Protein AF-A0A8C3K1U7-F1 (afdb_monomer)

pLDDT: mean 84.57, std 13.82, range [42.03, 98.25]

Sequence (329 aa):
MSRLRLQRELREEAAALERRRQRELQRQSRIFNARVRTIGVDKDALDAQVKERKIQEAAEKARHEELANEMKQNDKITCMLEERQKNHIRNISKAITEFQKNFQKPETRREFDLSDPQALKKDKPARLSDDDPRCTVSGLQKFMGEDLNYDQRLKFQKEQLREWSLQQQRDWKNALADQKFADDLYDKNRIALDQKAMEQQQKEEENKRAVCAAAKDFNRTQAAEVAERKKLEKYQKMKDDMAEISSLLQGDFLSENPDQAVSSFGSHRVITDRWKGMNQDQLMAIRYSQQQQVLEKLVFQLMCIFCIPRFNNIIDKVCRRKYGLPCIS

Foldseek 3Di:
DVVVVVVVVVVVVVVVVVVVVVVVVVVCVQVVPPCCVVPNDDPVVVVVVVVVVVVVVVVVVVVVVVVVVVVVVVVVVVVVVVVVVVVVVVVVVVVVVVCCVPPVDCCNDPCSCVVPPCNVVPDDPLDPDQPPPSPDPVSPPHDPVPPPCVVVVVVVVVVVVVVVVVVVVVVVVVVVVVVVVVVVVVVVVVVVVVVVVVVVVVVVVVVVVVVVVVVVVVVVVVVVVVVVVVVVVVVVVVVVVVVVVVCVCVPCVNVLDQCQQADPVDRVHGDPVSHDDDDPVVVVVVVVVVVVVVVVVVVVVVVVVVPPVVVVVVVVVVVVPPDDDDDDD

Mean predicted aligned error: 19.06 Å

Nearest PDB structures (foldseek):
  9cpc-assembly1_3Y  TM=5.254E-01  e=2.634E-24  Sus scrofa
  8j07-assembly1_5A  TM=5.272E-01  e=7.466E-23  Homo sapiens
  7ung-assembly1_P  TM=4.704E-01  e=3.904E-24  Homo sapiens
  8otz-assembly1_Bj  TM=6.225E-01  e=9.349E-18  Bos taurus
  8glv-assembly1_Gj  TM=5.216E-01  e=9.473E-11  Chlamydomonas reinhardtii

Radius of gyration: 125.74 Å; Cα contacts (8 Å, |Δi|>4): 57; chains: 1; bounding box: 221×84×351 Å

Solvent-accessible surface area (backbone atoms only — not comparable to full-atom values): 18981 Å² total; per-residue (Å²): 142,57,72,69,57,53,53,46,52,52,47,51,50,47,50,51,51,45,53,48,49,50,50,49,49,59,45,45,62,40,65,72,33,63,63,47,62,77,66,62,72,67,60,68,63,50,51,50,52,52,50,52,50,52,51,50,54,48,52,52,48,50,51,52,50,50,54,51,50,50,50,53,50,52,52,52,51,50,54,54,51,52,50,52,48,53,51,50,52,52,52,52,52,50,51,51,52,52,46,42,66,73,75,60,40,70,81,75,43,93,63,25,76,82,67,41,92,54,41,80,76,73,53,74,70,93,70,83,51,96,83,38,86,82,52,37,80,91,66,72,75,60,64,90,83,69,51,92,55,50,68,60,52,51,50,53,51,51,52,52,52,48,52,53,52,53,48,52,53,49,53,52,51,49,54,52,50,52,48,52,52,51,50,54,51,50,52,53,50,50,53,52,51,53,50,52,50,52,54,50,50,51,52,50,51,51,48,51,51,51,51,52,50,53,51,51,52,49,53,52,50,52,52,51,52,52,51,52,49,52,51,51,53,51,52,50,49,54,50,51,54,51,49,51,50,51,50,49,57,72,20,65,77,72,58,62,49,74,71,70,13,57,31,96,90,36,92,90,41,67,36,80,92,52,59,84,75,80,53,73,68,56,53,48,51,52,53,52,53,52,54,49,53,56,52,54,52,55,54,56,55,58,59,56,64,75,57,56,76,69,58,62,68,57,56,66,66,55,57,77,74,75,63,97,75,82,88,88,137

Organism: NCBI:txid425635

InterPro domains:
  IPR008805 RIB43A [PF05914] (12-298)
  IPR008805 RIB43A [PTHR14517] (11-297)

Secondary structure (DSSP, 8-state):
--HHHHHHHHHHHHHHHHHHHHHHHHHHHHHS-HHHHHH---HHHHHHHHHHHHHHHHHHHHHHHHHHHHHHHHHHHHHHHHHHHHHHHHHHHHHHHHHHHHH--GGGSTTHHHH-TTHHHHSPPS-SSTT-TT--GGGTS--TTS-TTHHHHHHHHHHHHHHHHHHHHHHHHHHHHHHHHHHHHHHHHHHHHHHHHHHHHHHHHHHHHHHHHHHHHHHHHHHHHHHHHHHHHHHHHHHHHHHHHHHHHSSTTTS--GGGGB-TT-TT-B-GGG-----HHHHHHHHHHHHHHHHHHHHHHHHHHHHTHHHHHHHHHHHTTT-------

Structure (mmCIF, N/CA/C/O backbone):
data_AF-A0A8C3K1U7-F1
#
_entry.id   AF-A0A8C3K1U7-F1
#
loop_
_atom_site.group_PDB
_atom_site.id
_atom_site.type_symbol
_atom_site.label_atom_id
_atom_site.label_alt_id
_atom_site.label_comp_id
_atom_site.label_asym_id
_atom_site.label_entity_id
_atom_site.label_seq_id
_atom_site.pdbx_PDB_ins_code
_atom_site.Cartn_x
_atom_site.Cartn_y
_atom_site.Cartn_z
_atom_site.occupancy
_atom_site.B_iso_or_equiv
_atom_site.auth_seq_id
_atom_site.auth_comp_id
_atom_site.auth_asym_id
_atom_site.auth_atom_id
_atom_site.pdbx_PDB_model_num
ATOM 1 N N . MET A 1 1 ? 110.264 -13.799 -151.236 1.00 52.38 1 MET A N 1
ATOM 2 C CA . MET A 1 1 ? 109.432 -13.350 -150.097 1.00 52.38 1 MET A CA 1
ATOM 3 C C . MET A 1 1 ? 110.305 -12.867 -148.933 1.00 52.38 1 MET A C 1
ATOM 5 O O . MET A 1 1 ? 110.458 -13.575 -147.954 1.00 52.38 1 MET A O 1
ATOM 9 N N . SER A 1 2 ? 110.893 -11.672 -149.021 1.00 58.34 2 SER A N 1
ATOM 10 C CA . SER A 1 2 ? 111.527 -11.011 -147.855 1.00 58.34 2 SER A CA 1
ATOM 11 C C . SER A 1 2 ? 111.381 -9.488 -147.925 1.00 58.34 2 SER A C 1
ATOM 13 O O . SER A 1 2 ? 111.145 -8.839 -146.915 1.00 58.34 2 SER A O 1
ATOM 15 N N . ARG A 1 3 ? 111.342 -8.926 -149.140 1.00 51.22 3 ARG A N 1
ATOM 16 C CA . ARG A 1 3 ? 111.140 -7.487 -149.378 1.00 51.22 3 ARG A CA 1
ATOM 17 C C . ARG A 1 3 ? 109.783 -6.930 -148.902 1.00 51.22 3 ARG A C 1
ATOM 19 O O . ARG A 1 3 ? 109.737 -5.814 -148.407 1.00 51.22 3 ARG A O 1
ATOM 26 N N . LEU A 1 4 ? 108.697 -7.708 -148.997 1.00 58.09 4 LEU A N 1
ATOM 27 C CA . LEU A 1 4 ? 107.341 -7.290 -148.583 1.00 58.09 4 LEU A CA 1
ATOM 28 C C . LEU A 1 4 ? 107.101 -7.363 -147.060 1.00 58.09 4 LEU A C 1
ATOM 30 O O . LEU A 1 4 ? 106.312 -6.580 -146.542 1.00 58.09 4 LEU A O 1
ATOM 34 N N . ARG A 1 5 ? 107.781 -8.271 -146.337 1.00 58.62 5 ARG A N 1
ATOM 35 C CA . ARG A 1 5 ? 107.740 -8.330 -144.859 1.00 58.62 5 ARG A CA 1
ATOM 36 C C . ARG A 1 5 ? 108.572 -7.211 -144.243 1.00 58.62 5 ARG A C 1
ATOM 38 O O . ARG A 1 5 ? 108.046 -6.490 -143.410 1.00 58.62 5 ARG A O 1
ATOM 45 N N . LEU A 1 6 ? 109.775 -6.975 -144.773 1.00 59.25 6 LEU A N 1
ATOM 46 C CA . LEU A 1 6 ? 110.593 -5.815 -144.410 1.00 59.25 6 LEU A CA 1
ATOM 47 C C . LEU A 1 6 ? 109.851 -4.493 -144.659 1.00 59.25 6 LEU A C 1
ATOM 49 O O . LEU A 1 6 ? 109.889 -3.614 -143.814 1.00 59.25 6 LEU A O 1
ATOM 53 N N . GLN A 1 7 ? 109.103 -4.356 -145.762 1.00 58.25 7 GLN A N 1
ATOM 54 C CA . GLN A 1 7 ? 108.253 -3.176 -145.998 1.00 58.25 7 GLN A CA 1
ATOM 55 C C . GLN A 1 7 ? 107.070 -3.047 -145.023 1.00 58.25 7 GLN A C 1
ATOM 57 O O . GLN A 1 7 ? 106.615 -1.930 -144.788 1.00 58.25 7 GLN A O 1
ATOM 62 N N . ARG A 1 8 ? 106.543 -4.150 -144.475 1.00 60.97 8 ARG A N 1
ATOM 63 C CA . ARG A 1 8 ? 105.471 -4.134 -143.465 1.00 60.97 8 ARG A CA 1
ATOM 64 C C . ARG A 1 8 ? 106.010 -3.790 -142.081 1.00 60.97 8 ARG A C 1
ATOM 66 O O . ARG A 1 8 ? 105.432 -2.927 -141.440 1.00 60.97 8 ARG A O 1
ATOM 73 N N . GLU A 1 9 ? 107.135 -4.378 -141.685 1.00 62.00 9 GLU A N 1
ATOM 74 C CA . GLU A 1 9 ? 107.840 -4.048 -140.440 1.00 62.00 9 GLU A CA 1
ATOM 75 C C . GLU A 1 9 ? 108.317 -2.592 -140.461 1.00 62.00 9 GLU A C 1
ATOM 77 O O . GLU A 1 9 ? 108.024 -1.859 -139.530 1.00 62.00 9 GLU A O 1
ATOM 82 N N . LEU A 1 10 ? 108.876 -2.102 -141.576 1.00 63.88 10 LEU A N 1
ATOM 83 C CA . LEU A 1 10 ? 109.180 -0.675 -141.760 1.00 63.88 10 LEU A CA 1
ATOM 84 C C . LEU A 1 10 ? 107.936 0.221 -141.695 1.00 63.88 10 LEU A C 1
ATOM 86 O O . LEU A 1 10 ? 108.033 1.350 -141.226 1.00 63.88 10 LEU A O 1
ATOM 90 N N . ARG A 1 11 ? 106.767 -0.237 -142.167 1.00 63.62 11 ARG A N 1
ATOM 91 C CA . ARG A 1 11 ? 105.503 0.521 -142.072 1.00 63.62 11 ARG A CA 1
ATOM 92 C C . ARG A 1 11 ? 104.922 0.510 -140.663 1.00 63.62 11 ARG A C 1
ATOM 94 O O . ARG A 1 11 ? 104.373 1.520 -140.245 1.00 63.62 11 ARG A O 1
ATOM 101 N N . GLU A 1 12 ? 105.023 -0.596 -139.937 1.00 70.31 12 GLU A N 1
ATOM 102 C CA . GLU A 1 12 ? 104.587 -0.710 -138.543 1.00 70.31 12 GLU A CA 1
ATOM 103 C C . GLU A 1 12 ? 105.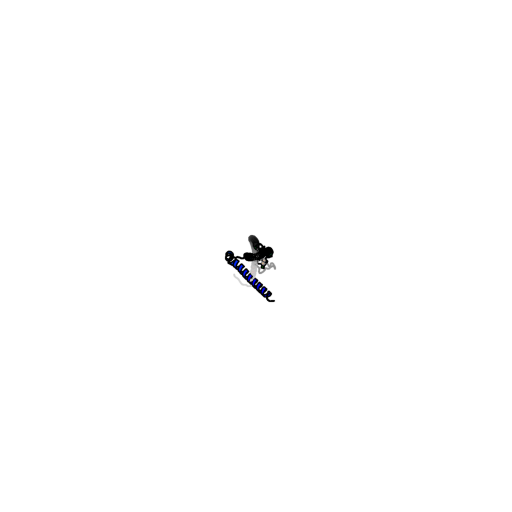529 0.038 -137.600 1.00 70.31 12 GLU A C 1
ATOM 105 O O . GLU A 1 12 ? 105.055 0.729 -136.699 1.00 70.31 12 GLU A O 1
ATOM 110 N N . GLU A 1 13 ? 106.838 -0.018 -137.851 1.00 67.44 13 GLU A N 1
ATOM 111 C CA . GLU A 1 13 ? 107.843 0.819 -137.202 1.00 67.44 13 GLU A CA 1
ATOM 112 C C . GLU A 1 13 ? 107.590 2.284 -137.529 1.00 67.44 13 GLU A C 1
ATOM 114 O O . GLU A 1 13 ? 107.501 3.080 -136.603 1.00 67.44 13 GLU A O 1
ATOM 119 N N . ALA A 1 14 ? 107.362 2.644 -138.798 1.00 73.19 14 ALA A N 1
ATOM 120 C CA . ALA A 1 14 ? 106.983 4.000 -139.184 1.00 73.19 14 ALA A CA 1
ATOM 121 C C . ALA A 1 14 ? 105.680 4.447 -138.509 1.00 73.19 14 ALA A C 1
ATOM 123 O O . ALA A 1 14 ? 105.652 5.553 -137.987 1.00 73.19 14 ALA A O 1
ATOM 124 N N . ALA A 1 15 ? 104.651 3.598 -138.412 1.00 77.88 15 ALA A N 1
ATOM 125 C CA . ALA A 1 15 ? 103.391 3.900 -137.728 1.00 77.88 15 ALA A CA 1
ATOM 126 C C . ALA A 1 15 ? 103.548 3.962 -136.198 1.00 77.88 15 ALA A C 1
ATOM 128 O O . ALA A 1 15 ? 102.846 4.711 -135.518 1.00 77.88 15 ALA A O 1
ATOM 129 N N . ALA A 1 16 ? 104.457 3.184 -135.607 1.00 77.94 16 ALA A N 1
ATOM 130 C CA . ALA A 1 16 ? 104.820 3.285 -134.197 1.00 77.94 16 ALA A CA 1
ATOM 131 C C . ALA A 1 16 ? 105.602 4.578 -133.925 1.00 77.94 16 ALA A C 1
ATOM 133 O O . ALA A 1 16 ? 105.336 5.249 -132.926 1.00 77.94 16 ALA A O 1
ATOM 134 N N . LEU A 1 17 ? 106.504 4.961 -134.833 1.00 75.94 17 LEU A N 1
ATOM 135 C CA . LEU A 1 17 ? 107.270 6.206 -134.808 1.00 75.94 17 LEU A CA 1
ATOM 136 C C . LEU A 1 17 ? 106.360 7.413 -135.043 1.00 75.94 17 LEU A C 1
ATOM 138 O O . LEU A 1 17 ? 106.517 8.419 -134.360 1.00 75.94 17 LEU A O 1
ATOM 142 N N . GLU A 1 18 ? 105.357 7.294 -135.914 1.00 77.31 18 GLU A N 1
ATOM 143 C CA . GLU A 1 18 ? 104.293 8.278 -136.123 1.00 77.31 18 GLU A CA 1
ATOM 144 C C . GLU A 1 18 ? 103.388 8.383 -134.906 1.00 77.31 18 GLU A C 1
ATOM 146 O O . GLU A 1 18 ? 103.163 9.491 -134.451 1.00 77.31 18 GLU A O 1
ATOM 151 N N . ARG A 1 19 ? 102.950 7.278 -134.287 1.00 82.06 19 ARG A N 1
ATOM 152 C CA . ARG A 1 19 ? 102.227 7.317 -133.000 1.00 82.06 19 ARG A CA 1
ATOM 153 C C . ARG A 1 19 ? 103.071 7.947 -131.895 1.00 82.06 19 ARG A C 1
ATOM 155 O O . ARG A 1 19 ? 102.529 8.610 -131.013 1.00 82.06 19 ARG A O 1
ATOM 162 N N . ARG A 1 20 ? 104.394 7.737 -131.899 1.00 80.19 20 ARG A N 1
ATOM 163 C CA . ARG A 1 20 ? 105.323 8.378 -130.952 1.00 80.19 20 ARG A CA 1
ATOM 164 C C . ARG A 1 20 ? 105.444 9.870 -131.243 1.00 80.19 20 ARG A C 1
ATOM 166 O O . ARG A 1 20 ? 105.278 10.651 -130.320 1.00 80.19 20 ARG A O 1
ATOM 173 N N . ARG A 1 21 ? 105.632 10.262 -132.507 1.00 79.94 21 ARG A N 1
ATOM 174 C CA . ARG A 1 21 ? 10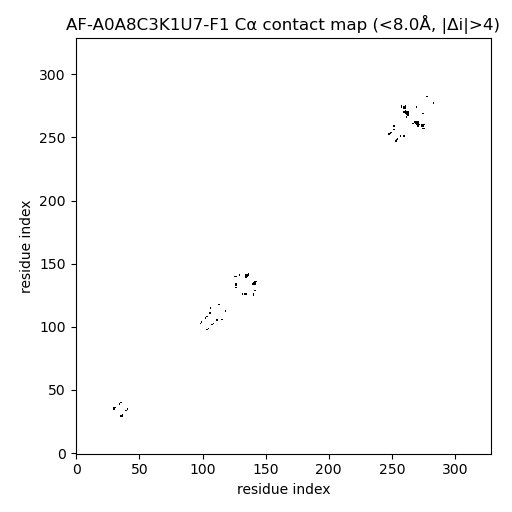5.645 11.662 -132.959 1.00 79.94 21 ARG A CA 1
ATOM 175 C C . ARG A 1 21 ? 104.315 12.358 -132.696 1.00 79.94 21 ARG A C 1
ATOM 177 O O . ARG A 1 21 ? 104.334 13.476 -132.219 1.00 79.94 21 ARG A O 1
ATOM 184 N N . GLN A 1 22 ? 103.179 11.713 -132.938 1.00 80.31 22 GLN A N 1
ATOM 185 C CA . GLN A 1 22 ? 101.839 12.240 -132.680 1.00 80.31 22 GLN A CA 1
ATOM 186 C C . GLN A 1 22 ? 101.580 12.387 -131.181 1.00 80.31 22 GLN A C 1
ATOM 188 O O . GLN A 1 22 ? 101.087 13.429 -130.765 1.00 80.31 22 GLN A O 1
ATOM 193 N N . ARG A 1 23 ? 101.962 11.406 -130.349 1.00 81.75 23 ARG A N 1
ATOM 194 C CA . ARG A 1 23 ? 101.912 11.556 -128.883 1.00 81.75 23 ARG A CA 1
ATOM 195 C C . ARG A 1 23 ? 102.835 12.668 -128.398 1.00 81.75 23 ARG A C 1
ATOM 197 O O . ARG A 1 23 ? 102.425 13.443 -127.543 1.00 81.75 23 ARG A O 1
ATOM 204 N N . GLU A 1 24 ? 104.043 12.777 -128.954 1.00 81.19 24 GLU A N 1
ATOM 205 C CA . GLU A 1 24 ? 104.980 13.847 -128.605 1.00 81.19 24 GLU A CA 1
ATOM 206 C C . GLU A 1 24 ? 104.465 15.210 -129.083 1.00 81.19 24 GLU A C 1
ATOM 208 O O . GLU A 1 24 ? 104.554 16.165 -128.330 1.00 81.19 24 GLU A O 1
ATOM 213 N N . LEU A 1 25 ? 103.825 15.305 -130.253 1.00 80.38 25 LEU A N 1
ATOM 214 C CA . LEU A 1 25 ? 103.157 16.515 -130.749 1.00 80.38 25 LEU A CA 1
ATOM 215 C C . LEU A 1 25 ? 101.966 16.907 -129.865 1.00 80.38 25 LEU A C 1
ATOM 217 O O . LEU A 1 25 ? 101.853 18.067 -129.484 1.00 80.38 25 LEU A O 1
ATOM 221 N N . GLN A 1 26 ? 101.115 15.953 -129.472 1.00 79.31 26 GLN A N 1
ATOM 222 C CA . GLN A 1 26 ? 100.012 16.174 -128.524 1.00 79.31 26 GLN A CA 1
ATOM 223 C C . GLN A 1 26 ? 100.516 16.552 -127.123 1.00 79.31 26 GLN A C 1
ATOM 225 O O . GLN A 1 26 ? 99.849 17.275 -126.385 1.00 79.31 26 GLN A O 1
ATOM 230 N N . ARG A 1 27 ? 101.691 16.053 -126.729 1.00 79.62 27 ARG A N 1
ATOM 231 C CA . ARG A 1 27 ? 102.351 16.411 -125.471 1.00 79.62 27 ARG A CA 1
ATOM 232 C C . ARG A 1 27 ? 102.962 17.807 -125.560 1.00 79.62 27 ARG A C 1
ATOM 234 O O . ARG A 1 27 ? 102.733 18.618 -124.668 1.00 79.62 27 ARG A O 1
ATOM 241 N N . GLN A 1 28 ? 103.675 18.116 -126.638 1.00 80.38 28 GLN A N 1
ATOM 242 C CA . GLN A 1 28 ? 104.245 19.434 -126.913 1.00 80.38 28 GLN A CA 1
ATOM 243 C C . GLN A 1 28 ? 103.151 20.501 -126.976 1.00 80.38 28 GLN A C 1
ATOM 245 O O . GLN A 1 28 ? 103.289 21.535 -126.328 1.00 80.38 28 GLN A O 1
ATOM 250 N N . SER A 1 29 ? 102.025 20.234 -127.644 1.00 76.88 29 SER A N 1
ATOM 251 C CA . SER A 1 29 ? 100.896 21.169 -127.704 1.00 76.88 29 SER A CA 1
ATOM 252 C C . SER A 1 29 ? 100.292 21.476 -126.325 1.00 76.88 29 SER A C 1
ATOM 254 O O . SER A 1 29 ? 99.724 22.548 -126.140 1.00 76.88 29 SER A O 1
ATOM 256 N N . ARG A 1 30 ? 100.441 20.577 -125.339 1.00 74.75 30 ARG A N 1
ATOM 257 C CA . ARG A 1 30 ? 100.037 20.797 -123.936 1.00 74.75 30 ARG A CA 1
ATOM 258 C C . ARG A 1 30 ? 101.123 21.497 -123.113 1.00 74.75 30 ARG A C 1
ATOM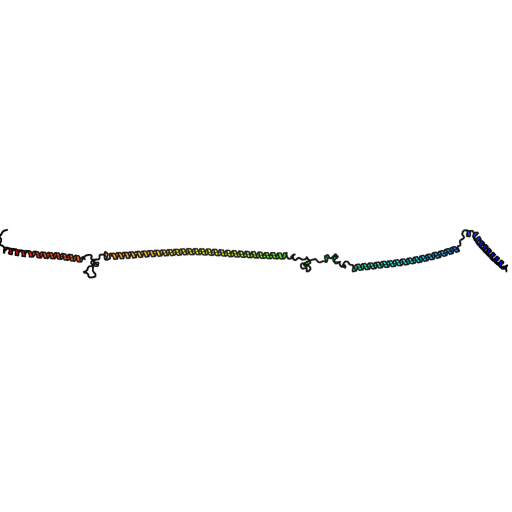 260 O O . ARG A 1 30 ? 100.799 22.361 -122.308 1.00 74.75 30 ARG A O 1
ATOM 267 N N . ILE A 1 31 ? 102.398 21.147 -123.312 1.00 76.00 31 ILE A N 1
ATOM 268 C CA . ILE A 1 31 ? 103.538 21.691 -122.548 1.00 76.00 31 ILE A CA 1
ATOM 269 C C . ILE A 1 31 ? 103.863 23.134 -122.955 1.00 76.00 31 ILE A C 1
ATOM 271 O O . ILE A 1 31 ? 104.146 23.959 -122.086 1.00 76.00 31 ILE A O 1
ATOM 275 N N . PHE A 1 32 ? 103.826 23.445 -124.254 1.00 77.69 32 PHE A N 1
ATOM 276 C CA . PHE A 1 32 ? 104.136 24.784 -124.769 1.00 77.69 32 PHE A CA 1
ATOM 277 C C . PHE A 1 32 ? 102.950 25.752 -124.690 1.00 77.69 32 PHE A C 1
ATOM 279 O O . PHE A 1 32 ? 103.144 26.965 -124.731 1.00 77.69 32 PHE A O 1
ATOM 286 N N . ASN A 1 33 ? 101.723 25.250 -124.520 1.00 75.38 33 ASN A N 1
ATOM 287 C CA . ASN A 1 33 ? 100.567 26.095 -124.251 1.00 75.38 33 ASN A CA 1
ATOM 288 C C . ASN A 1 33 ? 100.536 26.469 -122.761 1.00 75.38 33 ASN A C 1
ATOM 290 O O . ASN A 1 33 ? 100.045 25.709 -121.923 1.00 75.38 33 ASN A O 1
ATOM 294 N N . ALA A 1 34 ? 101.049 27.659 -122.435 1.00 76.00 34 ALA A N 1
ATOM 295 C CA . ALA A 1 34 ? 101.143 28.154 -121.060 1.00 76.00 34 ALA A CA 1
ATOM 296 C C . ALA A 1 34 ? 99.803 28.088 -120.299 1.00 76.00 34 ALA A C 1
ATOM 298 O O . ALA A 1 34 ? 99.789 27.780 -119.112 1.00 76.00 34 ALA A O 1
ATOM 299 N N . ARG A 1 35 ? 98.663 28.290 -120.976 1.00 76.19 35 ARG A N 1
ATOM 300 C CA . ARG A 1 35 ? 97.333 28.250 -120.344 1.00 76.19 35 ARG A CA 1
ATOM 301 C C . ARG A 1 35 ? 96.921 26.836 -119.929 1.00 76.19 35 ARG A C 1
ATOM 303 O O . ARG A 1 35 ? 96.388 26.664 -118.837 1.00 76.19 35 ARG A O 1
ATOM 310 N N . VAL A 1 36 ? 97.191 25.834 -120.767 1.00 77.00 36 VAL A N 1
ATOM 311 C CA . VAL A 1 36 ? 96.910 24.417 -120.459 1.00 77.00 36 VAL A CA 1
ATOM 312 C C . VAL A 1 36 ? 97.874 23.890 -119.395 1.00 77.00 36 VAL A C 1
ATOM 314 O O . VAL A 1 36 ? 97.494 23.062 -118.576 1.00 77.00 36 VAL A O 1
ATOM 317 N N . ARG A 1 37 ? 99.110 24.397 -119.359 1.00 72.69 37 ARG A N 1
ATOM 318 C CA . ARG A 1 37 ? 100.103 24.015 -118.351 1.00 72.69 37 ARG A CA 1
ATOM 319 C C . ARG A 1 37 ? 99.788 24.572 -116.958 1.00 72.69 37 ARG A C 1
ATOM 321 O O . ARG A 1 37 ? 100.036 23.884 -115.975 1.00 72.69 37 ARG A O 1
ATOM 328 N N . THR A 1 38 ? 99.242 25.786 -116.876 1.00 73.31 38 THR A N 1
ATOM 329 C CA . THR A 1 38 ? 98.898 26.424 -115.593 1.00 73.31 38 THR A CA 1
ATOM 330 C C . THR A 1 38 ? 97.489 26.056 -115.105 1.00 73.31 38 THR A C 1
ATOM 332 O O . THR A 1 38 ? 97.297 25.900 -113.905 1.00 73.31 38 THR A O 1
ATOM 335 N N . ILE A 1 39 ? 96.496 25.920 -116.002 1.00 76.75 39 ILE A N 1
ATOM 336 C CA . ILE A 1 39 ? 95.065 25.724 -115.661 1.00 76.75 39 ILE A CA 1
ATOM 337 C C . ILE A 1 39 ? 94.409 24.694 -116.610 1.00 76.75 39 ILE A C 1
ATOM 339 O O . ILE A 1 39 ? 93.312 24.892 -117.136 1.00 76.75 39 ILE A O 1
ATOM 343 N N . GLY A 1 40 ? 95.109 23.604 -116.919 1.00 75.81 40 GLY A N 1
ATOM 344 C CA . GLY A 1 40 ? 94.577 22.520 -117.749 1.00 75.81 40 GLY A CA 1
ATOM 345 C C . GLY A 1 40 ? 93.574 21.677 -116.972 1.00 75.81 40 GLY A C 1
ATOM 346 O O . GLY A 1 40 ? 93.968 20.907 -116.103 1.00 75.81 40 GLY A O 1
ATOM 347 N N . VAL A 1 41 ? 92.288 21.813 -117.295 1.00 80.00 41 VAL A N 1
ATOM 348 C CA . VAL A 1 41 ? 91.195 21.080 -116.646 1.00 80.00 41 VAL A CA 1
ATOM 349 C C . VAL A 1 41 ? 90.354 20.372 -117.707 1.00 80.00 41 VAL A C 1
ATOM 351 O O . VAL A 1 41 ? 89.940 21.001 -118.683 1.00 80.00 41 VAL A O 1
ATOM 354 N N . ASP A 1 42 ? 90.106 19.075 -117.513 1.00 82.44 42 ASP A N 1
ATOM 355 C CA . ASP A 1 42 ? 89.205 18.275 -118.348 1.00 82.44 42 ASP A CA 1
ATOM 356 C C . ASP A 1 42 ? 87.752 18.550 -117.942 1.00 82.44 42 ASP A C 1
ATOM 358 O O . ASP A 1 42 ? 87.250 18.030 -116.943 1.00 82.44 42 ASP A O 1
ATOM 362 N N . LYS A 1 43 ? 87.099 19.444 -118.686 1.00 82.25 43 LYS A N 1
ATOM 363 C CA . LYS A 1 43 ? 85.734 19.881 -118.382 1.00 82.25 43 LYS A CA 1
ATOM 364 C C . LYS A 1 43 ? 84.718 18.762 -118.578 1.00 82.25 43 LYS A C 1
ATOM 366 O O . LYS A 1 43 ? 83.825 18.639 -117.753 1.00 82.25 43 LYS A O 1
ATOM 371 N N . ASP A 1 44 ? 84.889 17.927 -119.600 1.00 85.06 44 ASP A N 1
ATOM 372 C CA . ASP A 1 44 ? 83.919 16.884 -119.938 1.00 85.06 44 ASP A CA 1
ATOM 373 C C . ASP A 1 44 ? 83.918 15.772 -118.877 1.00 85.06 44 ASP A C 1
ATOM 375 O O . ASP A 1 44 ? 82.856 15.313 -118.450 1.00 85.06 44 ASP A O 1
ATOM 379 N N . ALA A 1 45 ? 85.102 15.382 -118.387 1.00 86.44 45 ALA A N 1
ATOM 380 C C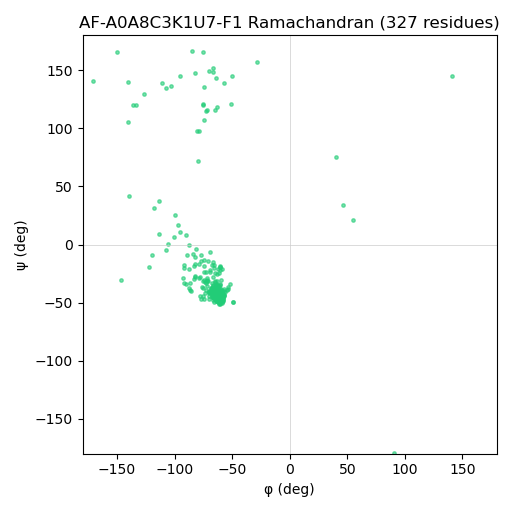A . ALA A 1 45 ? 85.229 14.419 -117.293 1.00 86.44 45 ALA A CA 1
ATOM 381 C C . ALA A 1 45 ? 84.689 14.972 -115.962 1.00 86.44 45 ALA A C 1
ATOM 383 O O . ALA A 1 45 ? 84.001 14.255 -115.232 1.00 86.44 45 ALA A O 1
ATOM 384 N N . LEU A 1 46 ? 84.954 16.248 -115.652 1.00 85.94 46 LEU A N 1
ATOM 385 C CA . LEU A 1 46 ? 84.380 16.898 -114.470 1.00 85.94 46 LEU A CA 1
ATOM 386 C C . LEU A 1 46 ? 82.857 17.035 -114.575 1.00 85.94 46 LEU A C 1
ATOM 388 O O . LEU A 1 46 ? 82.162 16.780 -113.596 1.00 85.94 46 LEU A O 1
ATOM 392 N N . ASP A 1 47 ? 82.322 17.370 -115.748 1.00 88.19 47 ASP A N 1
ATOM 393 C CA . ASP A 1 47 ? 80.879 17.450 -115.981 1.00 88.19 47 ASP A CA 1
ATOM 394 C C . ASP A 1 47 ? 80.210 16.076 -115.827 1.00 88.19 47 ASP A C 1
ATOM 396 O O . ASP A 1 47 ? 79.111 15.987 -115.274 1.00 88.19 47 ASP A O 1
ATOM 400 N N . ALA A 1 48 ? 80.869 14.993 -116.256 1.00 88.56 48 ALA A N 1
ATOM 401 C CA . ALA A 1 48 ? 80.404 13.625 -116.023 1.00 88.56 48 ALA A CA 1
ATOM 402 C C . ALA A 1 48 ? 80.405 13.258 -114.527 1.00 88.56 48 ALA A C 1
ATOM 404 O O . ALA A 1 48 ? 79.386 12.783 -114.027 1.00 88.56 48 ALA A O 1
ATOM 405 N N . GLN A 1 49 ? 81.484 13.558 -113.793 1.00 87.94 49 GLN A N 1
ATOM 406 C CA . GLN A 1 49 ? 81.558 13.339 -112.339 1.00 87.94 49 GLN A CA 1
ATOM 407 C C . GLN A 1 49 ? 80.504 14.153 -111.577 1.00 87.94 49 GLN A C 1
ATOM 409 O O . GLN A 1 49 ? 79.873 13.654 -110.647 1.00 87.94 49 GLN A O 1
ATOM 414 N N . VAL A 1 50 ? 80.262 15.403 -111.984 1.00 91.25 50 VAL A N 1
ATOM 415 C CA . VAL A 1 50 ? 79.208 16.246 -111.404 1.00 91.25 50 VAL A CA 1
ATOM 416 C C . VAL A 1 50 ? 77.824 15.660 -111.686 1.00 91.25 50 VAL A C 1
ATOM 418 O O . VAL A 1 50 ? 76.970 15.691 -110.802 1.00 91.25 50 VAL A O 1
ATOM 421 N N . LYS A 1 51 ? 77.578 15.122 -112.888 1.00 89.38 51 LYS A N 1
ATOM 422 C CA . LYS A 1 51 ? 76.312 14.445 -113.215 1.00 89.38 51 LYS A CA 1
ATOM 423 C C . LYS A 1 51 ? 76.111 13.184 -112.378 1.00 89.38 51 LYS A C 1
ATOM 425 O O . LYS A 1 51 ? 75.030 13.019 -111.826 1.00 89.38 51 LYS A O 1
ATOM 430 N N . GLU A 1 52 ? 77.128 12.337 -112.244 1.00 88.19 52 GLU A N 1
ATOM 431 C CA . GLU A 1 52 ? 77.062 11.123 -111.423 1.00 88.19 52 GLU A CA 1
ATOM 432 C C . GLU A 1 52 ? 76.811 11.455 -109.948 1.00 88.19 52 GLU A C 1
ATOM 434 O O . GLU A 1 52 ? 75.876 10.921 -109.353 1.00 88.19 52 GLU A O 1
ATOM 439 N N . ARG A 1 53 ? 77.543 12.432 -109.392 1.00 91.81 53 ARG A N 1
ATOM 440 C CA . ARG A 1 53 ? 77.315 12.907 -108.021 1.00 91.81 53 ARG A CA 1
ATOM 441 C C . ARG A 1 53 ? 75.896 13.440 -107.834 1.00 91.81 53 ARG A C 1
ATOM 443 O O . ARG A 1 53 ? 75.256 13.103 -106.850 1.00 91.81 53 ARG A O 1
ATOM 450 N N . LYS A 1 54 ? 75.365 14.205 -108.796 1.00 92.12 54 LYS A N 1
ATOM 451 C CA . LYS A 1 54 ? 73.969 14.680 -108.764 1.00 92.12 54 LYS A CA 1
ATOM 452 C C . LYS A 1 54 ? 72.954 13.538 -108.812 1.00 92.12 54 LYS A C 1
ATOM 454 O O . LYS A 1 54 ? 71.920 13.635 -108.161 1.00 92.12 54 LYS A O 1
ATOM 459 N N . ILE A 1 55 ? 73.218 12.480 -109.581 1.00 91.06 55 ILE A N 1
ATOM 460 C CA . ILE A 1 55 ? 72.352 11.293 -109.636 1.00 91.06 55 ILE A CA 1
ATOM 461 C C . ILE A 1 55 ? 72.385 10.557 -108.292 1.00 91.06 55 ILE A C 1
ATOM 463 O O . ILE A 1 55 ? 71.329 10.187 -107.785 1.00 91.06 55 ILE A O 1
ATOM 467 N N . GLN A 1 56 ? 73.567 10.392 -107.691 1.00 89.00 56 GLN A N 1
ATOM 468 C CA . GLN A 1 56 ? 73.707 9.778 -106.372 1.00 89.00 56 GLN A CA 1
ATOM 469 C C . GLN A 1 56 ? 73.020 10.615 -105.284 1.00 89.00 56 GLN A C 1
ATOM 471 O O . GLN A 1 56 ? 72.204 10.079 -104.540 1.00 89.00 56 GLN A O 1
ATOM 476 N N . GLU A 1 57 ? 73.271 11.927 -105.245 1.00 91.38 57 GLU A N 1
ATOM 477 C CA . GLU A 1 57 ? 72.606 12.868 -104.335 1.00 91.38 57 GLU A CA 1
ATOM 478 C C . GLU A 1 57 ? 71.075 12.809 -104.505 1.00 91.38 57 GLU A C 1
ATOM 480 O O . GLU A 1 57 ? 70.344 12.796 -103.518 1.00 91.38 57 GLU A O 1
ATOM 485 N N . ALA A 1 58 ? 70.567 12.717 -105.741 1.00 91.38 58 ALA A N 1
ATOM 486 C CA . ALA A 1 58 ? 69.134 12.585 -106.005 1.00 91.38 58 ALA A CA 1
ATOM 487 C C . ALA A 1 58 ? 68.563 11.235 -105.539 1.00 91.38 58 ALA A C 1
ATOM 489 O O . ALA A 1 58 ? 67.460 11.202 -104.995 1.00 91.38 58 ALA A O 1
ATOM 490 N N . ALA A 1 59 ? 69.296 10.133 -105.716 1.00 90.94 59 ALA A N 1
ATOM 491 C CA . ALA A 1 59 ? 68.879 8.806 -105.264 1.00 90.94 59 ALA A CA 1
ATOM 492 C C . ALA A 1 59 ? 68.893 8.685 -103.731 1.00 90.94 59 ALA A C 1
ATOM 494 O O . ALA A 1 59 ? 67.967 8.119 -103.150 1.00 90.94 59 ALA A O 1
ATOM 495 N N . GLU A 1 60 ? 69.906 9.242 -103.063 1.00 90.94 60 GLU A N 1
ATOM 496 C CA . GLU A 1 60 ? 69.957 9.331 -101.599 1.00 90.94 60 GLU A CA 1
ATOM 497 C C . GLU A 1 60 ? 68.831 10.217 -101.072 1.00 90.94 60 GLU A C 1
ATOM 499 O O . GLU A 1 60 ? 68.128 9.827 -100.141 1.00 90.94 60 GLU A O 1
ATOM 504 N N . LYS A 1 61 ? 68.585 11.366 -101.713 1.00 92.88 61 LYS A N 1
ATOM 505 C CA . LYS A 1 61 ? 67.461 12.237 -101.367 1.00 92.88 61 LYS A CA 1
ATOM 506 C C . LYS A 1 61 ? 66.119 11.518 -101.516 1.00 92.88 61 LYS A C 1
ATOM 508 O O . LYS A 1 61 ? 65.310 11.594 -100.599 1.00 92.88 61 LYS A O 1
ATOM 513 N N . ALA A 1 62 ? 65.905 10.774 -102.603 1.00 91.75 62 ALA A N 1
ATOM 514 C CA . ALA A 1 62 ? 64.690 9.983 -102.801 1.00 91.75 62 ALA A CA 1
ATOM 515 C C . ALA A 1 62 ? 64.515 8.914 -101.707 1.00 91.75 62 ALA A C 1
ATOM 517 O O . ALA A 1 62 ? 63.438 8.803 -101.129 1.00 91.75 62 ALA A O 1
ATOM 518 N N . ARG A 1 63 ? 65.585 8.192 -101.337 1.00 91.62 63 ARG A N 1
ATOM 519 C CA . ARG A 1 63 ? 65.553 7.226 -100.221 1.00 91.62 63 ARG A CA 1
ATOM 520 C C . ARG A 1 63 ? 65.242 7.893 -98.881 1.00 91.62 63 ARG A C 1
ATOM 522 O O . ARG A 1 63 ? 64.453 7.371 -98.100 1.00 91.62 63 ARG A O 1
ATOM 529 N N . HIS A 1 64 ? 65.850 9.045 -98.599 1.00 92.56 64 HIS A N 1
ATOM 530 C CA . HIS A 1 64 ? 65.557 9.810 -97.388 1.00 92.56 64 HIS A CA 1
ATOM 531 C C . HIS A 1 64 ? 64.111 10.314 -97.365 1.00 92.56 64 HIS A C 1
ATOM 533 O O . HIS A 1 64 ? 63.481 10.296 -96.310 1.00 92.56 64 HIS A O 1
ATOM 539 N N . GLU A 1 65 ? 63.570 10.732 -98.510 1.00 92.69 65 GLU A N 1
ATOM 540 C CA . GLU A 1 65 ? 62.169 11.129 -98.650 1.00 92.69 65 GLU A CA 1
ATOM 541 C C . GLU A 1 65 ? 61.214 9.944 -98.426 1.00 92.69 65 GLU A C 1
ATOM 543 O O . GLU A 1 65 ? 60.225 10.100 -97.710 1.00 92.69 65 GLU A O 1
ATOM 548 N N . GLU A 1 66 ? 61.519 8.755 -98.954 1.00 92.38 66 GLU A N 1
ATOM 549 C CA . GLU A 1 66 ? 60.758 7.521 -98.701 1.00 92.38 66 GLU A CA 1
ATOM 550 C C . GLU A 1 66 ? 60.742 7.155 -97.212 1.00 92.38 66 GLU A C 1
ATOM 552 O O . GLU A 1 66 ? 59.664 7.000 -96.635 1.00 92.38 66 GLU A O 1
ATOM 557 N N . LEU A 1 67 ? 61.910 7.111 -96.562 1.00 93.75 67 LEU A N 1
ATOM 558 C CA . LEU A 1 67 ? 62.020 6.833 -95.125 1.00 93.75 67 LEU A CA 1
ATOM 559 C C . LEU A 1 67 ? 61.296 7.890 -94.279 1.00 93.75 67 LEU A C 1
ATOM 561 O O . LEU A 1 67 ? 60.615 7.560 -93.308 1.00 93.75 67 LEU A O 1
ATOM 565 N N . ALA A 1 68 ? 61.393 9.170 -94.652 1.00 93.56 68 ALA A N 1
ATOM 566 C CA . ALA A 1 68 ? 60.668 10.242 -93.974 1.00 93.56 68 ALA A CA 1
ATOM 567 C C . ALA A 1 68 ? 59.146 10.102 -94.142 1.00 93.56 68 ALA A C 1
ATOM 569 O O . ALA A 1 68 ? 58.391 10.422 -93.223 1.00 93.56 68 ALA A O 1
ATOM 570 N N . ASN A 1 69 ? 58.679 9.627 -95.299 1.00 93.19 69 ASN A N 1
ATOM 571 C CA . ASN A 1 69 ? 57.265 9.353 -95.534 1.00 93.19 69 ASN A CA 1
ATOM 572 C C . ASN A 1 69 ? 56.779 8.139 -94.732 1.00 93.19 69 ASN A C 1
ATOM 574 O O . ASN A 1 69 ? 55.696 8.208 -94.152 1.00 93.19 69 ASN A O 1
ATOM 578 N N . GLU A 1 70 ? 57.573 7.072 -94.638 1.00 94.06 70 GLU A N 1
ATOM 579 C CA . GLU A 1 70 ? 57.270 5.908 -93.798 1.00 94.06 70 GLU A CA 1
ATOM 580 C C . GLU A 1 70 ? 57.197 6.293 -92.313 1.00 94.06 70 GLU A C 1
ATOM 582 O O . GLU A 1 70 ? 56.237 5.944 -91.627 1.00 94.06 70 GLU A O 1
ATOM 587 N N . MET A 1 71 ? 58.137 7.112 -91.831 1.00 94.00 71 MET A N 1
ATOM 588 C CA . MET A 1 71 ? 58.114 7.639 -90.464 1.00 94.00 71 MET A CA 1
ATOM 589 C C . MET A 1 71 ? 56.827 8.428 -90.184 1.00 94.00 71 MET A C 1
ATOM 591 O O . MET A 1 71 ? 56.148 8.160 -89.197 1.00 94.00 71 MET A O 1
ATOM 595 N N . LYS A 1 72 ? 56.411 9.316 -91.100 1.00 94.19 72 LYS A N 1
ATOM 596 C CA . LYS A 1 72 ? 55.133 10.047 -90.982 1.00 94.19 72 LYS A CA 1
ATOM 597 C C . LYS A 1 72 ? 53.918 9.114 -90.946 1.00 94.19 72 LYS A C 1
ATOM 599 O O . LYS A 1 72 ? 52.943 9.403 -90.250 1.00 94.19 72 LYS A O 1
ATOM 604 N N . GLN A 1 73 ? 53.936 8.024 -91.716 1.00 93.50 73 GLN A N 1
ATOM 605 C CA . GLN A 1 73 ? 52.861 7.029 -91.697 1.00 93.50 73 GLN A CA 1
ATOM 606 C C . GLN A 1 73 ? 52.823 6.278 -90.360 1.00 93.50 73 GLN A C 1
ATOM 608 O O . GLN A 1 73 ? 51.748 6.147 -89.774 1.00 93.50 73 GLN A O 1
ATOM 613 N N . ASN A 1 74 ? 53.979 5.855 -89.848 1.00 94.69 74 ASN A N 1
ATOM 614 C CA . ASN A 1 74 ? 54.099 5.166 -88.564 1.00 94.69 74 ASN A CA 1
ATOM 615 C C . ASN A 1 74 ? 53.699 6.062 -87.383 1.00 94.69 74 ASN A C 1
ATOM 617 O O . ASN A 1 74 ? 52.964 5.611 -86.501 1.00 94.69 74 ASN A O 1
ATOM 621 N N . ASP A 1 75 ? 54.078 7.341 -87.397 1.00 95.31 75 ASP A N 1
ATOM 622 C CA . ASP A 1 75 ? 53.648 8.325 -86.396 1.00 95.31 75 ASP A CA 1
ATOM 623 C C . ASP A 1 75 ? 52.122 8.469 -86.399 1.00 95.31 75 ASP A C 1
ATOM 625 O O . ASP A 1 75 ? 51.473 8.400 -85.354 1.00 95.31 75 ASP A O 1
ATOM 629 N N . LYS A 1 76 ? 51.515 8.571 -87.591 1.00 95.25 76 LYS A N 1
ATOM 630 C CA . LYS A 1 76 ? 50.055 8.631 -87.736 1.00 95.25 76 LYS A CA 1
ATOM 631 C C . LYS A 1 76 ? 49.377 7.374 -87.186 1.00 95.25 76 LYS A C 1
ATOM 633 O O . LYS A 1 76 ? 48.366 7.490 -86.494 1.00 95.25 76 LYS A O 1
ATOM 638 N N . ILE A 1 77 ? 49.909 6.185 -87.478 1.00 95.06 77 ILE A N 1
ATOM 639 C CA . ILE A 1 77 ? 49.384 4.918 -86.946 1.00 95.06 77 ILE A CA 1
ATOM 640 C C . ILE A 1 77 ? 49.485 4.904 -85.417 1.00 95.06 77 ILE A C 1
ATOM 642 O O . ILE A 1 77 ? 48.512 4.558 -84.747 1.00 95.06 77 ILE A O 1
ATOM 646 N N . THR A 1 78 ? 50.615 5.341 -84.864 1.00 95.38 78 THR A N 1
ATOM 647 C CA . THR A 1 78 ? 50.846 5.401 -83.415 1.00 95.38 78 THR A CA 1
ATOM 648 C C . THR A 1 78 ? 49.841 6.326 -82.731 1.00 95.38 78 THR A C 1
ATOM 650 O O . THR A 1 78 ? 49.171 5.898 -81.792 1.00 95.38 78 THR A O 1
ATOM 653 N N . CYS A 1 79 ? 49.618 7.538 -83.254 1.00 95.19 79 CYS A N 1
ATOM 654 C CA . CYS A 1 79 ? 48.610 8.457 -82.715 1.00 95.19 79 CYS A CA 1
ATOM 655 C C . CYS A 1 79 ? 47.192 7.857 -82.731 1.00 95.19 79 CYS A C 1
ATOM 657 O O . CYS A 1 79 ? 46.456 7.979 -81.750 1.00 95.19 79 CYS A O 1
ATOM 659 N N . MET A 1 80 ? 46.812 7.171 -83.816 1.00 95.44 80 MET A N 1
ATOM 660 C CA . MET A 1 80 ? 45.504 6.510 -83.919 1.00 95.44 80 MET A CA 1
ATOM 661 C C . MET A 1 80 ? 45.351 5.367 -82.903 1.00 95.44 80 MET A C 1
ATOM 663 O O . MET A 1 80 ? 44.279 5.193 -82.313 1.00 95.44 80 MET A O 1
ATOM 667 N N . LEU A 1 81 ? 46.410 4.580 -82.682 1.00 95.88 81 LEU A N 1
ATOM 668 C CA . LEU A 1 81 ? 46.419 3.502 -81.691 1.00 95.88 81 LEU A CA 1
ATOM 669 C C . LEU A 1 81 ? 46.346 4.048 -80.262 1.00 95.88 81 LEU A C 1
ATOM 671 O O . LEU A 1 81 ? 45.562 3.536 -79.461 1.00 95.88 81 LEU A O 1
ATOM 675 N N . GLU A 1 82 ? 47.080 5.118 -79.960 1.00 95.94 82 GLU A N 1
ATOM 676 C CA . GLU A 1 82 ? 46.999 5.803 -78.670 1.00 95.94 82 GLU A CA 1
ATOM 677 C C . GLU A 1 82 ? 45.596 6.345 -78.393 1.00 95.94 82 GLU A C 1
ATOM 679 O O . GLU A 1 82 ? 45.086 6.209 -77.281 1.00 95.94 82 GLU A O 1
ATOM 684 N N . GLU A 1 83 ? 44.944 6.958 -79.384 1.00 95.25 83 GLU A N 1
ATOM 685 C CA . GLU A 1 83 ? 43.586 7.477 -79.221 1.00 95.25 83 GLU A CA 1
ATOM 686 C C . GLU A 1 83 ? 42.580 6.345 -78.984 1.00 95.25 83 GLU A C 1
ATOM 688 O O . GLU A 1 83 ? 41.742 6.429 -78.078 1.00 95.25 83 GLU A O 1
ATOM 693 N N . ARG A 1 84 ? 42.704 5.236 -79.726 1.00 94.94 84 ARG A N 1
ATOM 694 C CA . ARG A 1 84 ? 41.900 4.030 -79.493 1.00 94.94 84 ARG A CA 1
ATOM 695 C C . ARG A 1 84 ? 42.122 3.482 -78.083 1.00 94.94 84 ARG A C 1
ATOM 697 O O . ARG A 1 84 ? 41.144 3.160 -77.409 1.00 94.94 84 ARG A O 1
ATOM 704 N N . GLN A 1 85 ? 43.367 3.414 -77.615 1.00 95.38 85 GLN A N 1
ATOM 705 C CA . GLN A 1 85 ? 43.692 2.958 -76.264 1.00 95.38 85 GLN A CA 1
ATOM 706 C C . GLN A 1 85 ? 43.112 3.898 -75.200 1.00 95.38 85 GLN A C 1
ATOM 708 O O . GLN A 1 85 ? 42.460 3.431 -74.267 1.00 95.38 85 GLN A O 1
ATOM 713 N N . LYS A 1 86 ? 43.266 5.219 -75.358 1.00 95.94 86 LYS A N 1
ATOM 714 C CA . LYS A 1 86 ? 42.676 6.229 -74.461 1.00 95.94 86 LYS A CA 1
ATOM 715 C C . LYS A 1 86 ? 41.157 6.083 -74.390 1.00 95.94 86 LYS A C 1
ATOM 717 O O . LYS A 1 86 ? 40.590 6.112 -73.300 1.00 95.94 86 LYS A O 1
ATOM 722 N N . ASN A 1 87 ? 40.491 5.880 -75.526 1.00 95.75 87 ASN A N 1
ATOM 723 C CA . ASN A 1 87 ? 39.046 5.665 -75.571 1.00 95.75 87 ASN A CA 1
ATOM 724 C C . ASN A 1 87 ? 38.633 4.335 -74.928 1.00 95.75 87 ASN A C 1
ATOM 726 O O . ASN A 1 87 ? 37.651 4.300 -74.190 1.00 95.75 87 ASN A O 1
ATOM 730 N N . HIS A 1 88 ? 39.399 3.263 -75.130 1.00 95.88 88 HIS A N 1
ATOM 731 C CA . HIS A 1 88 ? 39.148 1.979 -74.478 1.00 95.88 88 HIS A CA 1
ATOM 732 C C . HIS A 1 88 ? 39.283 2.073 -72.951 1.00 95.88 88 HIS A C 1
ATOM 734 O O . HIS A 1 88 ? 38.373 1.653 -72.238 1.00 95.88 88 HIS A O 1
ATOM 740 N N . ILE A 1 89 ? 40.350 2.710 -72.453 1.00 96.75 89 ILE A N 1
ATOM 741 C CA . ILE A 1 89 ? 40.552 2.970 -71.019 1.00 96.75 89 ILE A CA 1
ATOM 742 C C . ILE A 1 89 ? 39.386 3.789 -70.463 1.00 96.75 89 ILE A C 1
ATOM 744 O O . ILE A 1 89 ? 38.795 3.402 -69.460 1.00 96.75 89 ILE A O 1
ATOM 748 N N . ARG A 1 90 ? 38.987 4.874 -71.145 1.00 96.69 90 ARG A N 1
ATOM 749 C CA . ARG A 1 90 ? 37.825 5.684 -70.740 1.00 96.69 90 ARG A CA 1
ATOM 750 C C . ARG A 1 90 ? 36.549 4.850 -70.657 1.00 96.69 90 ARG A C 1
ATOM 752 O O . ARG A 1 90 ? 35.799 5.007 -69.700 1.00 96.69 90 ARG A O 1
ATOM 759 N N . ASN A 1 91 ? 36.292 3.987 -71.636 1.00 96.56 91 ASN A N 1
ATOM 760 C CA . ASN A 1 91 ? 35.089 3.156 -71.663 1.00 96.56 91 ASN A CA 1
ATOM 761 C C . ASN A 1 91 ? 35.090 2.119 -70.534 1.00 96.56 91 ASN A C 1
ATOM 763 O O . ASN A 1 91 ? 34.070 1.955 -69.872 1.00 96.56 91 ASN A O 1
ATOM 767 N N . ILE A 1 92 ? 36.233 1.480 -70.262 1.00 96.88 92 ILE A N 1
ATOM 768 C CA . ILE A 1 92 ? 36.376 0.559 -69.128 1.00 96.88 92 ILE A CA 1
ATOM 769 C C . ILE A 1 92 ? 36.175 1.303 -67.807 1.00 96.88 92 ILE A C 1
ATOM 771 O O . ILE A 1 92 ? 35.390 0.857 -66.976 1.00 96.88 92 ILE A O 1
ATOM 775 N N . SER A 1 93 ? 36.827 2.452 -67.616 1.00 96.56 93 SER A N 1
ATOM 776 C CA . SER A 1 93 ? 36.653 3.262 -66.407 1.00 96.56 93 SER A CA 1
ATOM 777 C C . SER A 1 93 ? 35.195 3.667 -66.203 1.00 96.56 93 SER A C 1
ATOM 779 O O . SER A 1 93 ? 34.686 3.518 -65.097 1.00 96.56 93 SER A O 1
ATOM 781 N N . LYS A 1 94 ? 34.498 4.097 -67.265 1.00 97.31 94 LYS A N 1
ATOM 782 C CA . LYS A 1 94 ? 33.059 4.397 -67.213 1.00 97.31 94 LYS A CA 1
ATOM 783 C C . LYS A 1 94 ? 32.241 3.180 -66.786 1.00 97.31 94 LYS A C 1
ATOM 785 O O . LYS A 1 94 ? 31.461 3.298 -65.849 1.00 97.31 94 LYS A O 1
ATOM 790 N N . ALA A 1 95 ? 32.464 2.020 -67.404 1.00 97.00 95 ALA A N 1
ATOM 791 C CA . ALA A 1 95 ? 31.750 0.791 -67.062 1.00 97.00 95 ALA A CA 1
ATOM 792 C C . ALA A 1 95 ? 32.000 0.357 -65.605 1.00 97.00 95 ALA A C 1
ATOM 794 O O . ALA A 1 95 ? 31.065 -0.040 -64.912 1.00 97.00 95 ALA A O 1
ATOM 795 N N . ILE A 1 96 ? 33.236 0.488 -65.106 1.00 96.62 96 ILE A N 1
ATOM 796 C CA . ILE A 1 96 ? 33.573 0.215 -63.700 1.00 96.62 96 ILE A CA 1
ATOM 797 C C . ILE A 1 96 ? 32.835 1.187 -62.777 1.00 96.62 96 ILE A C 1
ATOM 799 O O . ILE A 1 96 ? 32.215 0.752 -61.809 1.00 96.62 96 ILE A O 1
ATOM 803 N N . THR A 1 97 ? 32.862 2.489 -63.069 1.00 96.44 97 THR A N 1
ATOM 804 C CA . THR A 1 97 ? 32.159 3.494 -62.261 1.00 96.44 97 THR A CA 1
ATOM 805 C C . THR A 1 97 ? 30.645 3.269 -62.268 1.00 96.44 97 THR A C 1
ATOM 807 O O . THR A 1 97 ? 30.008 3.370 -61.222 1.00 96.44 97 THR A O 1
ATOM 810 N N . GLU A 1 98 ? 30.058 2.925 -63.415 1.00 96.75 98 GLU A N 1
ATOM 811 C CA . GLU A 1 98 ? 28.637 2.578 -63.527 1.00 96.75 98 GLU A CA 1
ATOM 812 C C . GLU A 1 98 ? 28.299 1.331 -62.708 1.00 96.75 98 GLU A C 1
ATOM 814 O O . GLU A 1 98 ? 27.325 1.333 -61.953 1.00 96.75 98 GLU A O 1
ATOM 819 N N . PHE A 1 99 ? 29.132 0.291 -62.786 1.00 95.94 99 PHE A N 1
ATOM 820 C CA . PHE A 1 99 ? 28.960 -0.921 -61.994 1.00 95.94 99 PHE A CA 1
ATOM 821 C C . PHE A 1 99 ? 29.042 -0.633 -60.490 1.00 95.94 99 PHE A C 1
ATOM 823 O O . PHE A 1 99 ? 28.162 -1.043 -59.735 1.00 95.94 99 PHE A O 1
ATOM 830 N N . GLN A 1 100 ? 30.046 0.129 -60.053 1.00 94.31 100 GLN A N 1
ATOM 831 C CA . GLN A 1 100 ? 30.202 0.540 -58.656 1.00 94.31 100 GLN A CA 1
ATOM 832 C C . GLN A 1 100 ? 28.991 1.344 -58.170 1.00 94.31 100 GLN A C 1
ATOM 834 O O . GLN A 1 100 ? 28.437 1.059 -57.109 1.00 94.31 100 GLN A O 1
ATOM 839 N N . LYS A 1 101 ? 28.525 2.307 -58.972 1.00 93.50 101 LYS A N 1
ATOM 840 C CA . LYS A 1 101 ? 27.365 3.142 -58.643 1.00 93.50 101 LYS A CA 1
ATOM 841 C C . LYS A 1 101 ? 26.073 2.334 -58.534 1.00 93.50 101 LYS A C 1
ATOM 843 O O . LYS A 1 101 ? 25.231 2.657 -57.699 1.00 93.50 101 LYS A O 1
ATOM 848 N N . ASN A 1 102 ? 25.894 1.322 -59.378 1.00 93.81 102 ASN A N 1
ATOM 849 C CA . ASN A 1 102 ? 24.649 0.561 -59.440 1.00 93.81 102 ASN A CA 1
ATOM 850 C C . ASN A 1 102 ? 24.616 -0.596 -58.435 1.00 93.81 102 ASN A C 1
ATOM 852 O O . ASN A 1 102 ? 23.575 -0.817 -57.821 1.00 93.81 102 ASN A O 1
ATOM 856 N N . PHE A 1 103 ? 25.741 -1.290 -58.240 1.00 92.56 103 PHE A N 1
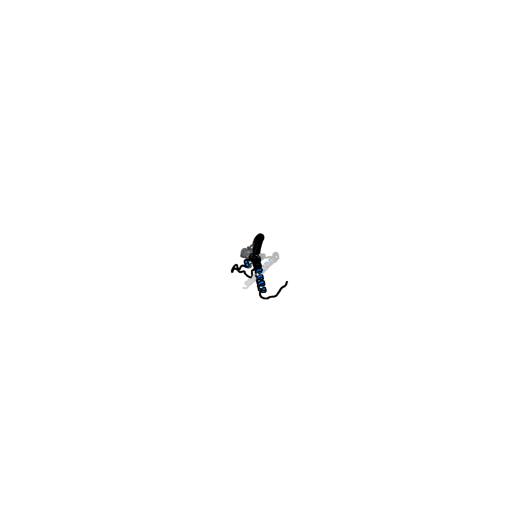ATOM 857 C CA . PHE A 1 103 ? 25.795 -2.565 -57.514 1.00 92.56 103 PHE A CA 1
ATOM 858 C C . PHE A 1 103 ? 26.682 -2.557 -56.264 1.00 92.56 103 PHE A C 1
ATOM 860 O O . PHE A 1 103 ? 26.654 -3.523 -55.510 1.00 92.56 103 PHE A O 1
ATOM 867 N N . GLN A 1 104 ? 27.472 -1.506 -56.023 1.00 91.88 104 GLN A N 1
ATOM 868 C CA . GLN A 1 104 ? 28.349 -1.402 -54.844 1.00 91.88 104 GLN A CA 1
ATOM 869 C C . GLN A 1 104 ? 27.971 -0.223 -53.942 1.00 91.88 104 GLN A C 1
ATOM 871 O O . GLN A 1 104 ? 28.823 0.381 -53.284 1.00 91.88 104 GLN A O 1
ATOM 876 N N . LYS A 1 105 ? 26.680 0.117 -53.896 1.00 91.81 105 LYS A N 1
ATOM 877 C CA . LYS A 1 105 ? 26.188 1.166 -53.002 1.00 91.81 105 LYS A CA 1
ATOM 878 C C . LYS A 1 105 ? 26.388 0.749 -51.541 1.00 91.81 105 LYS A C 1
ATOM 880 O O . LYS A 1 105 ? 26.183 -0.425 -51.218 1.00 91.81 105 LYS A O 1
ATOM 885 N N . PRO A 1 106 ? 26.718 1.684 -50.635 1.00 90.94 106 PRO A N 1
ATOM 886 C CA . PRO A 1 106 ? 26.807 1.387 -49.208 1.00 90.94 106 PRO A CA 1
ATOM 887 C C . PRO A 1 106 ? 25.530 0.744 -48.658 1.00 90.94 106 PRO A C 1
ATOM 889 O O . PRO A 1 106 ? 25.628 -0.206 -47.891 1.00 90.94 106 PRO A O 1
ATOM 892 N N . GLU A 1 107 ? 24.356 1.184 -49.127 1.00 91.00 107 GLU A N 1
ATOM 893 C CA . GLU A 1 107 ? 23.054 0.675 -48.666 1.00 91.00 107 GLU A CA 1
ATOM 894 C C . GLU A 1 107 ? 22.816 -0.801 -49.015 1.00 91.00 107 GLU A C 1
ATOM 896 O O . GLU A 1 107 ? 22.032 -1.476 -48.360 1.00 91.00 107 GLU A O 1
ATOM 901 N N . THR A 1 108 ? 23.481 -1.306 -50.059 1.00 89.88 108 THR A N 1
ATOM 902 C CA . THR A 1 108 ? 23.337 -2.697 -50.527 1.00 89.88 108 THR A CA 1
ATOM 903 C C . THR A 1 108 ? 24.273 -3.676 -49.817 1.00 89.88 108 THR A C 1
ATOM 905 O O . THR A 1 108 ? 24.258 -4.869 -50.118 1.00 89.88 108 THR A O 1
ATOM 908 N N . ARG A 1 109 ? 25.107 -3.193 -48.888 1.00 90.62 109 ARG A N 1
ATOM 909 C CA . ARG A 1 109 ? 26.001 -4.045 -48.096 1.00 90.62 109 ARG A CA 1
ATOM 910 C C . ARG A 1 109 ? 25.203 -4.880 -47.100 1.00 90.62 109 ARG A C 1
ATOM 912 O O . ARG A 1 109 ? 24.179 -4.439 -46.586 1.00 90.62 109 ARG A O 1
ATOM 919 N N . ARG A 1 110 ? 25.707 -6.075 -46.793 1.00 92.25 110 ARG A N 1
ATOM 920 C CA . ARG A 1 110 ? 25.063 -7.005 -45.854 1.00 92.25 110 ARG A CA 1
ATOM 921 C C . ARG A 1 110 ? 24.970 -6.418 -44.444 1.00 92.25 110 ARG A C 1
ATOM 923 O O . ARG A 1 110 ? 23.985 -6.650 -43.764 1.00 92.25 110 ARG A O 1
ATOM 930 N N . GLU A 1 111 ? 25.995 -5.678 -44.047 1.00 93.25 111 GLU A N 1
ATOM 931 C CA . GLU A 1 111 ? 26.174 -5.037 -42.743 1.00 93.25 111 GLU A CA 1
ATOM 932 C C . GLU A 1 111 ? 25.752 -3.556 -42.721 1.00 93.25 111 GLU A C 1
ATOM 934 O O . GLU A 1 111 ? 26.166 -2.787 -41.847 1.00 93.25 111 GLU A O 1
ATOM 939 N N . PHE A 1 112 ? 24.982 -3.106 -43.720 1.00 93.44 112 PHE A N 1
ATOM 940 C CA . PHE A 1 112 ? 24.537 -1.714 -43.758 1.00 93.44 112 PHE A CA 1
ATOM 941 C C . PHE A 1 112 ? 23.622 -1.370 -42.578 1.00 93.44 112 PHE A C 1
ATOM 943 O O . PHE A 1 112 ? 23.708 -0.270 -42.052 1.00 93.44 112 PHE A O 1
ATOM 950 N N . ASP A 1 113 ? 22.807 -2.314 -42.113 1.00 89.25 113 ASP A N 1
ATOM 951 C CA . ASP A 1 113 ? 21.963 -2.172 -40.921 1.00 89.25 113 ASP A CA 1
ATOM 952 C C . ASP A 1 113 ? 22.752 -1.751 -39.667 1.00 89.25 113 ASP A C 1
ATOM 954 O O . ASP A 1 113 ? 22.278 -0.922 -38.893 1.00 89.25 113 ASP A O 1
ATOM 958 N N . LEU A 1 114 ? 23.979 -2.254 -39.508 1.00 90.31 114 LEU A N 1
ATOM 959 C CA . LEU A 1 114 ? 24.881 -1.900 -38.407 1.00 90.31 114 LEU A CA 1
ATOM 960 C C . LEU A 1 114 ? 25.566 -0.538 -38.590 1.00 90.31 114 LEU A C 1
ATOM 962 O O . LEU A 1 114 ? 25.961 0.091 -37.610 1.00 90.31 114 LEU A O 1
ATOM 966 N N . SER A 1 115 ? 25.757 -0.102 -39.836 1.00 91.38 115 SER A N 1
ATOM 967 C CA . SER A 1 115 ? 26.493 1.123 -40.188 1.00 91.38 115 SER A CA 1
ATOM 968 C C . SER A 1 115 ? 25.594 2.280 -40.633 1.00 91.38 115 SER A C 1
ATOM 970 O O . SER A 1 115 ? 26.095 3.365 -40.931 1.00 91.38 115 SER A O 1
ATOM 972 N N . ASP A 1 116 ? 24.276 2.071 -40.654 1.00 92.62 116 ASP A N 1
ATOM 973 C CA . ASP A 1 116 ? 23.285 3.065 -41.041 1.00 92.62 116 ASP A CA 1
ATOM 974 C C . ASP A 1 116 ? 23.313 4.256 -40.062 1.00 92.62 116 ASP A C 1
ATOM 976 O O . ASP A 1 116 ? 22.978 4.101 -38.882 1.00 92.62 116 ASP A O 1
ATOM 980 N N . PRO A 1 117 ? 23.628 5.481 -40.528 1.00 92.19 117 PRO A N 1
ATOM 981 C CA . PRO A 1 117 ? 23.621 6.674 -39.681 1.00 92.19 117 PRO A CA 1
ATOM 982 C C . PRO A 1 117 ? 22.259 6.965 -39.035 1.00 92.19 117 PRO A C 1
ATOM 984 O O . PRO A 1 117 ? 22.174 7.706 -38.056 1.00 92.19 117 PRO A O 1
ATOM 987 N N . GLN A 1 118 ? 21.177 6.424 -39.600 1.00 92.50 118 GLN A N 1
ATOM 988 C CA . GLN A 1 118 ? 19.815 6.587 -39.102 1.00 92.50 118 GLN A CA 1
ATOM 989 C C . GLN A 1 118 ? 19.311 5.384 -38.295 1.00 92.50 118 GLN A C 1
ATOM 991 O O . GLN A 1 118 ? 18.142 5.398 -37.905 1.00 92.50 118 GLN A O 1
ATOM 996 N N . ALA A 1 119 ? 20.154 4.386 -37.999 1.00 92.56 119 ALA A N 1
ATOM 997 C CA . ALA A 1 119 ? 19.760 3.170 -37.282 1.00 92.56 119 ALA A CA 1
ATOM 998 C C . ALA A 1 119 ? 18.976 3.478 -35.994 1.00 92.56 119 ALA A C 1
ATOM 1000 O O . ALA A 1 119 ? 17.854 3.009 -35.826 1.00 92.56 119 ALA A O 1
ATOM 1001 N N . LEU A 1 120 ? 19.490 4.384 -35.155 1.00 90.25 120 LEU A N 1
ATOM 1002 C CA . LEU A 1 120 ? 18.851 4.778 -33.890 1.00 90.25 120 LEU A CA 1
ATOM 1003 C C . LEU A 1 120 ? 17.476 5.443 -34.058 1.00 90.25 120 LEU A C 1
ATOM 1005 O O . LEU A 1 120 ? 16.672 5.423 -33.135 1.00 90.25 120 LEU A O 1
ATOM 1009 N N . LYS A 1 121 ? 17.202 6.061 -35.213 1.00 92.31 121 LYS A N 1
ATOM 1010 C CA . LYS A 1 121 ? 15.894 6.676 -35.501 1.00 92.31 121 LYS A CA 1
ATOM 1011 C C . LYS A 1 121 ? 14.878 5.657 -36.010 1.00 92.31 121 LYS A C 1
ATOM 1013 O O . LYS A 1 121 ? 13.681 5.865 -35.843 1.00 92.31 121 LYS A O 1
ATOM 1018 N N . LYS A 1 122 ? 15.351 4.609 -36.691 1.00 91.38 122 LYS A N 1
ATOM 1019 C CA . LYS A 1 122 ? 14.523 3.511 -37.210 1.00 91.38 122 LYS A CA 1
ATOM 1020 C C . LYS A 1 122 ? 14.220 2.473 -36.130 1.00 91.38 122 LYS A C 1
ATOM 1022 O O . LYS A 1 122 ? 13.195 1.797 -36.221 1.00 91.38 122 LYS A O 1
ATOM 1027 N N . ASP A 1 123 ? 15.111 2.341 -35.150 1.00 91.12 123 ASP A N 1
ATOM 1028 C CA . ASP A 1 123 ? 14.967 1.389 -34.058 1.00 91.12 123 ASP A CA 1
ATOM 1029 C C . ASP A 1 123 ? 13.785 1.738 -33.143 1.00 91.12 123 ASP A C 1
ATOM 1031 O O . ASP A 1 123 ? 13.405 2.900 -32.969 1.00 91.12 123 ASP A O 1
ATOM 1035 N N . LYS A 1 124 ? 13.168 0.705 -32.572 1.00 90.00 124 LYS A N 1
ATOM 1036 C CA . LYS A 1 124 ? 12.027 0.853 -31.668 1.00 90.00 124 LYS A CA 1
ATOM 1037 C C . LYS A 1 124 ? 12.529 0.849 -30.226 1.00 90.00 124 LYS A C 1
ATOM 1039 O O . LYS A 1 124 ? 13.417 0.066 -29.905 1.00 90.00 124 LYS A O 1
ATOM 1044 N N . PRO A 1 125 ? 11.908 1.627 -29.323 1.00 92.00 125 PRO A N 1
ATOM 1045 C CA . PRO A 1 125 ? 12.177 1.510 -27.897 1.00 92.00 125 PRO A CA 1
ATOM 1046 C C . PRO A 1 125 ? 12.087 0.058 -27.406 1.00 92.00 125 PRO A C 1
ATOM 1048 O O . PRO A 1 125 ? 11.231 -0.715 -27.861 1.00 92.00 125 PRO A O 1
ATOM 1051 N N . ALA A 1 126 ? 12.951 -0.282 -26.444 1.00 90.12 126 ALA A N 1
ATOM 1052 C CA . ALA A 1 126 ? 13.052 -1.624 -25.868 1.00 90.12 126 ALA A CA 1
ATOM 1053 C C . ALA A 1 126 ? 11.738 -2.104 -25.218 1.00 90.12 126 ALA A C 1
ATOM 1055 O O . ALA A 1 126 ? 11.432 -3.294 -25.253 1.00 90.12 126 ALA A O 1
ATOM 1056 N N . ARG A 1 127 ? 10.937 -1.171 -24.687 1.00 91.12 127 ARG A N 1
ATOM 1057 C CA . ARG A 1 127 ? 9.578 -1.380 -24.169 1.00 91.12 127 ARG A CA 1
ATOM 1058 C C . ARG A 1 127 ? 8.682 -0.270 -24.720 1.00 91.12 127 ARG A C 1
ATOM 1060 O O . ARG A 1 127 ? 8.969 0.904 -24.502 1.00 91.12 127 ARG A O 1
ATOM 1067 N N . LEU A 1 128 ? 7.639 -0.630 -25.475 1.0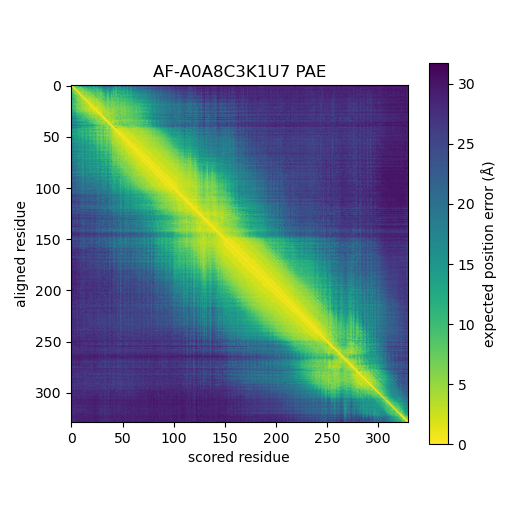0 89.75 128 LEU A N 1
ATOM 1068 C CA . LEU A 1 128 ? 6.685 0.339 -26.048 1.00 89.75 128 LEU A CA 1
ATOM 1069 C C . LEU A 1 128 ? 5.495 0.619 -25.127 1.00 89.75 128 LEU A C 1
ATOM 1071 O O . LEU A 1 128 ? 4.952 1.718 -25.128 1.00 89.75 128 LEU A O 1
ATOM 1075 N N . SER A 1 129 ? 5.064 -0.397 -24.389 1.00 90.06 129 SER A N 1
ATOM 1076 C CA . SER A 1 129 ? 3.918 -0.358 -23.487 1.00 90.06 129 SER A CA 1
ATOM 1077 C C . SER A 1 129 ? 4.156 -1.341 -22.345 1.00 90.06 129 SER A C 1
ATOM 1079 O O . SER A 1 129 ? 5.038 -2.200 -22.427 1.00 90.06 129 SER A O 1
ATOM 1081 N N . ASP A 1 130 ? 3.369 -1.233 -21.282 1.00 87.75 130 ASP A N 1
ATOM 1082 C CA . ASP A 1 130 ? 3.417 -2.172 -20.167 1.00 87.75 130 ASP A CA 1
ATOM 1083 C C . ASP A 1 130 ? 2.994 -3.577 -20.591 1.00 87.75 130 ASP A C 1
ATOM 1085 O O . ASP A 1 130 ? 3.568 -4.547 -20.105 1.00 87.75 130 ASP A O 1
ATOM 1089 N N . ASP A 1 131 ? 2.081 -3.701 -21.554 1.00 87.25 131 ASP A N 1
ATOM 1090 C CA . ASP A 1 131 ? 1.594 -4.985 -22.072 1.00 87.25 131 ASP A CA 1
ATOM 1091 C C . ASP A 1 131 ? 2.263 -5.392 -23.396 1.00 87.25 131 ASP A C 1
ATOM 1093 O O . ASP A 1 131 ? 1.693 -6.136 -24.192 1.00 87.25 131 ASP A O 1
ATOM 1097 N N . ASP A 1 132 ? 3.484 -4.907 -23.656 1.00 90.62 132 ASP A N 1
ATOM 1098 C CA . ASP A 1 132 ? 4.244 -5.279 -24.853 1.00 90.62 132 ASP A CA 1
ATOM 1099 C C . ASP A 1 132 ? 4.600 -6.783 -24.825 1.00 90.62 132 ASP A C 1
ATOM 1101 O O . ASP A 1 132 ? 5.392 -7.214 -23.979 1.00 90.62 132 ASP A O 1
ATOM 1105 N N . PRO A 1 133 ? 4.083 -7.604 -25.761 1.00 90.25 133 PRO A N 1
ATOM 1106 C CA . PRO A 1 133 ? 4.334 -9.045 -25.775 1.00 90.25 133 PRO A CA 1
ATOM 1107 C C . PRO A 1 133 ? 5.803 -9.401 -26.058 1.00 90.25 133 PRO A C 1
ATOM 1109 O O . PRO A 1 133 ? 6.214 -10.537 -25.824 1.00 90.25 133 PRO A O 1
ATOM 1112 N N . ARG A 1 134 ? 6.618 -8.452 -26.547 1.00 90.88 134 ARG A N 1
ATOM 1113 C CA . ARG A 1 134 ? 8.065 -8.641 -26.756 1.00 90.88 134 ARG A CA 1
ATOM 1114 C C . ARG A 1 134 ? 8.844 -8.634 -25.438 1.00 90.88 134 ARG A C 1
ATOM 1116 O O . ARG A 1 134 ? 9.929 -9.214 -25.369 1.00 90.88 134 ARG A O 1
ATOM 1123 N N . CYS A 1 135 ? 8.300 -8.010 -24.390 1.00 92.19 135 CYS A N 1
ATOM 1124 C CA . CYS A 1 135 ? 8.915 -7.920 -23.067 1.00 92.19 135 CYS A CA 1
ATOM 1125 C C . CYS A 1 135 ? 8.709 -9.220 -22.275 1.00 92.19 135 CYS A C 1
ATOM 1127 O O . CYS A 1 135 ? 7.943 -9.286 -21.316 1.00 92.19 135 CYS A O 1
ATOM 1129 N N . THR A 1 136 ? 9.415 -10.271 -22.689 1.00 89.75 136 THR A N 1
ATOM 1130 C CA . THR A 1 136 ? 9.455 -11.550 -21.968 1.00 89.75 136 THR A CA 1
ATOM 1131 C C . THR A 1 136 ? 10.330 -11.470 -20.712 1.00 89.75 136 THR A C 1
ATOM 1133 O O . THR A 1 136 ? 11.154 -10.566 -20.562 1.00 89.75 136 THR A O 1
ATOM 1136 N N . VAL A 1 137 ? 10.206 -12.467 -19.829 1.00 89.88 137 VAL A N 1
ATOM 1137 C CA . VAL A 1 137 ? 10.961 -12.546 -18.562 1.00 89.88 137 VAL A CA 1
ATOM 1138 C C . VAL A 1 137 ? 12.481 -12.517 -18.784 1.00 89.88 137 VAL A C 1
ATOM 1140 O O . VAL A 1 137 ? 13.195 -11.855 -18.039 1.00 89.88 137 VAL A O 1
ATOM 1143 N N . SER A 1 138 ? 12.984 -13.168 -19.841 1.00 92.44 138 SER A N 1
ATOM 1144 C CA . SER A 1 138 ? 14.422 -13.180 -20.156 1.00 92.44 138 SER A CA 1
ATOM 1145 C C . SER A 1 138 ? 14.952 -11.823 -20.629 1.00 92.44 138 SER A C 1
ATOM 1147 O O . SER A 1 138 ? 16.157 -11.595 -20.572 1.00 92.44 138 SER A O 1
ATOM 1149 N N . GLY A 1 139 ? 14.080 -10.941 -21.128 1.00 90.06 139 GLY A N 1
ATOM 1150 C CA . GLY A 1 139 ? 14.471 -9.637 -21.663 1.00 90.06 139 GLY A CA 1
ATOM 1151 C C . GLY A 1 139 ? 14.781 -8.589 -20.592 1.00 90.06 139 GLY A C 1
ATOM 1152 O O . GLY A 1 139 ? 15.354 -7.556 -20.928 1.00 90.06 139 GLY A O 1
ATOM 1153 N N . LEU A 1 140 ? 14.405 -8.836 -19.326 1.00 90.62 140 LEU A N 1
ATOM 1154 C CA . LEU A 1 140 ? 14.667 -7.952 -18.174 1.00 90.62 140 LEU A CA 1
ATOM 1155 C C . LEU A 1 140 ? 14.154 -6.501 -18.351 1.00 90.62 140 LEU A C 1
ATOM 1157 O O . LEU A 1 140 ? 14.621 -5.594 -17.673 1.00 90.62 140 LEU A O 1
ATOM 1161 N N . GLN A 1 141 ? 13.193 -6.271 -19.256 1.00 91.75 141 GLN A N 1
ATOM 1162 C CA . GLN A 1 141 ? 12.602 -4.945 -19.522 1.00 91.75 141 GLN A CA 1
ATOM 1163 C C . GLN A 1 141 ? 11.348 -4.648 -18.682 1.00 91.75 141 GLN A C 1
ATOM 1165 O O . GLN A 1 141 ? 10.911 -3.500 -18.595 1.00 91.75 141 GLN A O 1
ATOM 1170 N N . LYS A 1 142 ? 10.722 -5.684 -18.111 1.00 90.25 142 LYS A N 1
ATOM 1171 C CA . LYS A 1 142 ? 9.522 -5.573 -17.276 1.00 90.25 142 LYS A CA 1
ATOM 1172 C C . LYS A 1 142 ? 9.676 -6.459 -16.053 1.00 90.25 142 LYS A C 1
ATOM 1174 O O . LYS A 1 142 ? 9.798 -7.678 -16.188 1.00 90.25 142 LYS A O 1
ATOM 1179 N N . PHE A 1 143 ? 9.621 -5.851 -14.872 1.00 89.50 143 PHE A N 1
ATOM 1180 C CA . PHE A 1 143 ? 9.625 -6.573 -13.608 1.00 89.50 143 PHE A CA 1
ATOM 1181 C C . PHE A 1 143 ? 8.250 -6.529 -12.946 1.00 89.50 143 PHE A C 1
ATOM 1183 O O . PHE A 1 143 ? 7.627 -5.481 -12.815 1.00 89.50 143 PHE A O 1
ATOM 1190 N N . MET A 1 144 ? 7.794 -7.678 -12.447 1.00 85.94 144 MET A N 1
ATOM 1191 C CA . MET A 1 144 ? 6.505 -7.781 -11.748 1.00 85.94 144 MET A CA 1
ATOM 1192 C C . MET A 1 144 ? 6.464 -6.997 -10.425 1.00 85.94 144 MET A C 1
ATOM 1194 O O . MET A 1 144 ? 5.383 -6.731 -9.912 1.00 85.94 144 MET A O 1
ATOM 1198 N N . GLY A 1 145 ? 7.624 -6.622 -9.875 1.00 89.62 145 GLY A N 1
ATOM 1199 C CA . GLY A 1 145 ? 7.736 -5.831 -8.647 1.00 89.62 145 GLY A CA 1
ATOM 1200 C C . GLY A 1 145 ? 7.619 -4.313 -8.833 1.00 89.62 145 GLY A C 1
ATOM 1201 O O . GLY A 1 145 ? 7.561 -3.613 -7.832 1.00 89.62 145 GLY A O 1
ATOM 1202 N N . GLU A 1 146 ? 7.590 -3.800 -10.071 1.00 88.56 146 GLU A N 1
ATOM 1203 C CA . GLU A 1 146 ? 7.475 -2.353 -10.348 1.00 88.56 146 GLU A CA 1
ATOM 1204 C C . GLU A 1 146 ? 6.149 -1.761 -9.853 1.00 88.56 146 GLU A C 1
ATOM 1206 O O . GLU A 1 146 ? 6.109 -0.598 -9.474 1.00 88.56 146 GLU A O 1
ATOM 1211 N N . ASP A 1 147 ? 5.082 -2.568 -9.854 1.00 89.75 147 ASP A N 1
ATOM 1212 C CA . ASP A 1 147 ? 3.745 -2.220 -9.370 1.00 89.75 147 ASP A CA 1
ATOM 1213 C C . ASP A 1 147 ? 3.272 -0.798 -9.725 1.00 89.75 147 ASP A C 1
ATOM 1215 O O . ASP A 1 147 ? 3.155 0.101 -8.892 1.00 89.75 147 ASP A O 1
ATOM 1219 N N . LEU A 1 148 ? 2.905 -0.624 -10.992 1.00 89.38 148 LEU A N 1
ATOM 1220 C CA . LEU A 1 148 ? 2.369 0.633 -11.522 1.00 89.38 148 LEU A CA 1
ATOM 1221 C C . LEU A 1 148 ? 1.062 1.079 -10.838 1.00 89.38 148 LEU A C 1
ATOM 1223 O O . LEU A 1 148 ? 0.700 2.252 -10.894 1.00 89.38 148 LEU A O 1
ATOM 1227 N N . ASN A 1 149 ? 0.359 0.157 -10.171 1.00 92.94 149 ASN A N 1
ATOM 1228 C CA . ASN A 1 149 ? -0.905 0.418 -9.481 1.00 92.94 149 ASN A CA 1
ATOM 1229 C C . ASN A 1 149 ? -0.728 0.715 -7.985 1.00 92.94 149 ASN A C 1
ATOM 1231 O O . ASN A 1 149 ? -1.726 0.771 -7.257 1.00 92.94 149 ASN A O 1
ATOM 1235 N N . TYR A 1 150 ? 0.505 0.931 -7.517 1.00 93.88 150 TYR A N 1
ATOM 1236 C CA . TYR A 1 150 ? 0.818 1.195 -6.113 1.00 93.88 150 TYR A CA 1
ATOM 1237 C C . TYR A 1 150 ? -0.074 2.285 -5.500 1.00 93.88 150 TYR A C 1
ATOM 1239 O O . TYR A 1 150 ? -0.699 2.066 -4.458 1.00 93.88 150 TYR A O 1
ATOM 1247 N N . ASP A 1 151 ? -0.203 3.430 -6.176 1.00 94.94 151 ASP A N 1
ATOM 1248 C CA . ASP A 1 151 ? -0.980 4.571 -5.681 1.00 94.94 151 ASP A CA 1
ATOM 1249 C C . ASP A 1 151 ? -2.478 4.260 -5.588 1.00 94.94 151 ASP A C 1
ATOM 1251 O O . ASP A 1 151 ? -3.140 4.620 -4.609 1.00 94.94 151 ASP A O 1
ATOM 1255 N N . GLN A 1 152 ? -3.018 3.545 -6.579 1.00 96.12 152 GLN A N 1
ATOM 1256 C CA . GLN A 1 152 ? -4.417 3.117 -6.574 1.00 96.12 152 GLN A CA 1
ATOM 1257 C C . GLN A 1 152 ? -4.674 2.124 -5.440 1.00 96.12 152 GLN A C 1
ATOM 1259 O O . GLN A 1 152 ? -5.630 2.292 -4.679 1.00 96.12 152 GLN A O 1
ATOM 1264 N N . ARG A 1 153 ? -3.793 1.129 -5.264 1.00 95.50 153 ARG A N 1
ATOM 1265 C CA . ARG A 1 153 ? -3.884 0.170 -4.156 1.00 95.50 153 ARG A CA 1
ATOM 1266 C C . ARG A 1 153 ? -3.824 0.881 -2.808 1.00 95.50 153 ARG A C 1
ATOM 1268 O O . ARG A 1 153 ? -4.628 0.580 -1.930 1.00 95.50 153 ARG A O 1
ATOM 1275 N N . LEU A 1 154 ? -2.910 1.836 -2.646 1.00 97.44 154 LEU A N 1
ATOM 1276 C CA . LEU A 1 154 ? -2.775 2.607 -1.413 1.00 97.44 154 LEU A CA 1
ATOM 1277 C C . LEU A 1 154 ? -4.037 3.427 -1.122 1.00 97.44 154 LEU A C 1
ATOM 1279 O O . LEU A 1 154 ? -4.472 3.500 0.028 1.00 97.44 154 LEU A O 1
ATOM 1283 N N . LYS A 1 155 ? -4.648 4.023 -2.151 1.00 98.00 155 LYS A N 1
ATOM 1284 C CA . LYS A 1 155 ? -5.920 4.739 -2.018 1.00 98.00 155 LYS A CA 1
ATOM 1285 C C . LYS A 1 155 ? -7.034 3.810 -1.532 1.00 98.00 155 LYS A C 1
ATOM 1287 O O . LYS A 1 155 ? -7.667 4.123 -0.527 1.00 98.00 155 LYS A O 1
ATOM 1292 N N . PHE A 1 156 ? -7.203 2.645 -2.160 1.00 97.56 156 PHE A N 1
ATOM 1293 C CA . PHE A 1 156 ? -8.194 1.657 -1.724 1.00 97.56 156 PHE A CA 1
ATOM 1294 C C . PHE A 1 156 ? -7.946 1.172 -0.291 1.00 97.56 156 PHE A C 1
ATOM 1296 O O . PHE A 1 156 ? -8.883 1.086 0.496 1.00 97.56 156 PHE A O 1
ATOM 1303 N N . GLN A 1 157 ? -6.693 0.907 0.088 1.00 97.56 157 GLN A N 1
ATOM 1304 C CA . GLN A 1 157 ? -6.351 0.503 1.457 1.00 97.56 157 GLN A CA 1
ATOM 1305 C C . GLN A 1 157 ? -6.701 1.586 2.487 1.00 97.56 157 GLN A C 1
ATOM 1307 O O . GLN A 1 157 ? -7.242 1.277 3.548 1.00 97.56 157 GLN A O 1
ATOM 1312 N N . LYS A 1 158 ? -6.438 2.860 2.172 1.00 97.88 158 LYS A N 1
ATOM 1313 C CA . LYS A 1 158 ? -6.813 3.995 3.030 1.00 97.88 158 LYS A CA 1
ATOM 1314 C C . LYS A 1 158 ? -8.329 4.138 3.158 1.00 97.88 158 LYS A C 1
ATOM 1316 O O . LYS A 1 158 ? -8.816 4.394 4.256 1.00 97.88 158 LYS A O 1
ATOM 1321 N N . GLU A 1 159 ? -9.068 3.966 2.063 1.00 97.75 159 GLU A N 1
ATOM 1322 C CA . GLU A 1 159 ? -10.535 3.998 2.066 1.00 97.75 159 GLU A CA 1
ATOM 1323 C C . GLU A 1 159 ? -11.117 2.859 2.915 1.00 97.75 159 GLU A C 1
ATOM 1325 O O . GLU A 1 159 ? -11.947 3.117 3.782 1.00 97.75 159 GLU A O 1
ATOM 1330 N N . GLN A 1 160 ? -10.615 1.630 2.758 1.00 98.06 160 GLN A N 1
ATOM 1331 C CA . GLN A 1 160 ? -11.018 0.483 3.584 1.00 98.06 160 GLN A CA 1
ATOM 1332 C C . GLN A 1 160 ? -10.769 0.738 5.075 1.00 98.06 160 GLN A C 1
ATOM 1334 O O . GLN A 1 160 ? -11.671 0.574 5.895 1.00 98.06 160 GLN A O 1
ATOM 1339 N N . LEU A 1 161 ? -9.569 1.210 5.430 1.00 98.06 161 LEU A N 1
ATOM 1340 C CA . LEU A 1 161 ? -9.225 1.502 6.821 1.00 98.06 161 LEU A CA 1
ATOM 1341 C C . LEU A 1 161 ? -10.106 2.611 7.413 1.00 98.06 161 LEU A C 1
ATOM 1343 O O . LEU A 1 161 ? -10.509 2.533 8.575 1.00 98.06 161 LEU A O 1
ATOM 1347 N N . ARG A 1 162 ? -10.426 3.635 6.614 1.00 98.12 162 ARG A N 1
ATOM 1348 C CA . ARG A 1 162 ? -11.337 4.711 7.014 1.00 98.12 162 ARG A CA 1
ATOM 1349 C C . ARG A 1 162 ? -12.728 4.165 7.324 1.00 98.12 162 ARG A C 1
ATOM 1351 O O . ARG A 1 162 ? -13.261 4.481 8.385 1.00 98.12 162 ARG A O 1
ATOM 1358 N N . GLU A 1 163 ? -13.302 3.356 6.436 1.00 98.19 163 GLU A N 1
ATOM 1359 C CA . GLU A 1 163 ? -14.637 2.785 6.644 1.00 98.19 163 GLU A CA 1
ATOM 1360 C C . GLU A 1 163 ? -14.672 1.849 7.860 1.00 98.19 163 GLU A C 1
ATOM 1362 O O . GLU A 1 163 ? -15.579 1.956 8.684 1.00 98.19 163 GLU A O 1
ATOM 1367 N N . TRP A 1 164 ? -13.648 1.012 8.057 1.00 98.25 164 TRP A N 1
ATOM 1368 C CA . TRP A 1 164 ? -13.539 0.173 9.257 1.00 98.25 164 TRP A CA 1
ATOM 1369 C C . TRP A 1 164 ? -13.444 0.991 10.544 1.00 98.25 164 TRP A C 1
ATOM 1371 O O . TRP A 1 164 ? -14.119 0.679 11.524 1.00 98.25 164 TRP A O 1
ATOM 1381 N N . SER A 1 165 ? -12.649 2.064 10.547 1.00 98.19 165 SER A N 1
ATOM 1382 C CA . SER A 1 165 ? -12.531 2.944 11.711 1.00 98.19 165 SER A CA 1
ATOM 1383 C C . SER A 1 165 ? -13.859 3.633 12.035 1.00 98.19 165 SER A C 1
ATOM 1385 O O . SER A 1 165 ? -14.268 3.674 13.196 1.00 98.19 165 SER A O 1
ATOM 1387 N N . LEU A 1 166 ? -14.575 4.121 11.017 1.00 98.25 166 LEU A N 1
ATOM 1388 C CA . LEU A 1 166 ? -15.896 4.724 11.193 1.00 98.25 166 LEU A CA 1
ATOM 1389 C C . LEU A 1 166 ? -16.920 3.715 11.717 1.00 98.25 166 LEU A C 1
ATOM 1391 O O . LEU A 1 166 ? -17.713 4.062 12.593 1.00 98.25 166 LEU A O 1
ATOM 1395 N N . GLN A 1 167 ? -16.891 2.479 11.217 1.00 97.88 167 GLN A N 1
ATOM 1396 C CA . GLN A 1 167 ? -17.766 1.415 11.694 1.00 97.88 167 GLN A CA 1
ATOM 1397 C C . GLN A 1 167 ? -17.496 1.100 13.169 1.00 97.88 167 GLN A C 1
ATOM 1399 O O . GLN A 1 167 ? -18.420 1.159 13.975 1.00 97.88 167 GLN A O 1
ATOM 1404 N N . GLN A 1 168 ? -16.232 0.905 13.558 1.00 97.44 168 GLN A N 1
ATOM 1405 C CA . GLN A 1 168 ? -15.881 0.674 14.962 1.00 97.44 168 GLN A CA 1
ATOM 1406 C C . GLN A 1 168 ? -16.289 1.832 15.877 1.00 97.44 168 GLN A C 1
ATOM 1408 O O . GLN A 1 168 ? -16.774 1.602 16.982 1.00 97.44 168 GLN A O 1
ATOM 1413 N N . GLN A 1 169 ? -16.136 3.082 15.429 1.00 97.88 169 GLN A N 1
ATOM 1414 C CA . GLN A 1 169 ? -16.591 4.239 16.202 1.00 97.88 169 GLN A CA 1
ATOM 1415 C C . GLN A 1 169 ? -18.110 4.252 16.397 1.00 97.88 169 GLN A C 1
ATOM 1417 O O . GLN A 1 169 ? -18.578 4.652 17.463 1.00 97.88 169 GLN A O 1
ATOM 1422 N N . ARG A 1 170 ? -18.886 3.855 15.381 1.00 98.19 170 ARG A N 1
ATOM 1423 C CA . ARG A 1 170 ? -20.349 3.742 15.485 1.00 98.19 170 ARG A CA 1
ATOM 1424 C C . ARG A 1 170 ? -20.738 2.630 16.448 1.00 98.19 170 ARG A C 1
ATOM 1426 O O . ARG A 1 170 ? -21.525 2.885 17.352 1.00 98.19 170 ARG A O 1
ATOM 1433 N N . ASP A 1 171 ? -20.139 1.455 16.304 1.00 97.88 171 ASP A N 1
ATOM 1434 C CA . ASP A 1 171 ? -20.427 0.299 17.155 1.00 97.88 171 ASP A CA 1
ATOM 1435 C C . ASP A 1 171 ? -20.077 0.592 18.618 1.00 97.88 171 ASP A C 1
ATOM 1437 O O . ASP A 1 171 ? -20.874 0.321 19.513 1.00 97.88 171 ASP A O 1
ATOM 1441 N N . TRP A 1 172 ? -18.943 1.255 18.867 1.00 98.06 172 TRP A N 1
ATOM 1442 C CA . TRP A 1 172 ? -18.561 1.701 20.207 1.00 98.06 172 TRP A CA 1
ATOM 1443 C C . TRP A 1 172 ? -19.548 2.719 20.792 1.00 98.06 172 TRP A C 1
ATOM 1445 O O . TRP A 1 172 ? -19.936 2.605 21.953 1.00 98.06 172 TRP A O 1
ATOM 1455 N N . LYS A 1 173 ? -19.995 3.702 19.996 1.00 98.00 173 LYS A N 1
ATOM 1456 C CA . LYS A 1 173 ? -21.002 4.682 20.436 1.00 98.00 173 LYS A CA 1
ATOM 1457 C C . LYS A 1 173 ? -22.346 4.027 20.748 1.00 98.00 173 LYS A C 1
ATOM 1459 O O . LYS A 1 173 ? -22.971 4.411 21.732 1.00 98.00 173 LYS A O 1
ATOM 1464 N N . ASN A 1 174 ? -22.769 3.059 19.937 1.00 98.06 174 ASN A N 1
ATOM 1465 C CA . ASN A 1 174 ? -24.006 2.312 20.152 1.00 98.06 174 ASN A CA 1
ATOM 1466 C C . ASN A 1 174 ? -23.912 1.471 21.428 1.00 98.06 174 ASN A C 1
ATOM 1468 O O . ASN A 1 174 ? -24.754 1.619 22.304 1.00 98.06 174 ASN A O 1
ATOM 1472 N N . ALA A 1 175 ? -22.833 0.702 21.600 1.00 97.88 175 ALA A N 1
ATOM 1473 C CA . ALA A 1 175 ? -22.608 -0.088 22.810 1.00 97.88 175 ALA A CA 1
ATOM 1474 C C . ALA A 1 175 ? -22.567 0.783 24.078 1.00 97.88 175 ALA A C 1
ATOM 1476 O O . ALA A 1 175 ? -23.115 0.409 25.112 1.00 97.88 175 ALA A O 1
ATOM 1477 N N . LEU A 1 176 ? -21.962 1.974 23.998 1.00 98.19 176 LEU A N 1
ATOM 1478 C CA . LEU A 1 176 ? -21.957 2.931 25.103 1.00 98.19 176 LEU A CA 1
ATOM 1479 C C . LEU A 1 176 ? -23.360 3.481 25.404 1.00 98.19 176 LEU A C 1
ATOM 1481 O O . LEU A 1 176 ? -23.692 3.709 26.566 1.00 98.19 176 LEU A O 1
ATOM 1485 N N . ALA A 1 177 ? -24.176 3.731 24.378 1.00 97.81 177 ALA A N 1
ATOM 1486 C CA . ALA A 1 177 ? -25.558 4.168 24.557 1.00 97.81 177 ALA A CA 1
ATOM 1487 C C . ALA A 1 177 ? -26.419 3.063 25.189 1.00 97.81 177 ALA A C 1
ATOM 1489 O O . ALA A 1 177 ? -27.162 3.345 26.128 1.00 97.81 177 ALA A O 1
ATOM 1490 N N . ASP A 1 178 ? -26.255 1.818 24.739 1.00 97.44 178 ASP A N 1
ATOM 1491 C CA . ASP A 1 178 ? -26.944 0.648 25.288 1.00 97.44 178 ASP A CA 1
ATOM 1492 C C . ASP A 1 178 ? -26.561 0.414 26.754 1.00 97.44 178 ASP A C 1
ATOM 1494 O O . ASP A 1 178 ? -27.434 0.185 27.592 1.00 97.44 178 ASP A O 1
ATOM 1498 N N . GLN A 1 179 ? -25.271 0.547 27.090 1.00 97.31 179 GLN A N 1
ATOM 1499 C CA . GLN A 1 179 ? -24.796 0.454 28.471 1.00 97.31 179 GLN A CA 1
ATOM 1500 C C . GLN A 1 179 ? -25.440 1.525 29.355 1.00 97.31 179 GLN A C 1
ATOM 1502 O O . GLN A 1 179 ? -26.007 1.197 30.392 1.00 97.31 179 GLN A O 1
ATOM 1507 N N . LYS A 1 180 ? -25.414 2.795 28.929 1.00 97.94 180 LYS A N 1
ATOM 1508 C CA . LYS A 1 180 ? -26.041 3.891 29.684 1.00 97.94 180 LYS A CA 1
ATOM 1509 C C . LYS A 1 180 ? -27.533 3.664 29.889 1.00 97.94 180 LYS A C 1
ATOM 1511 O O . LYS A 1 180 ? -28.043 3.899 30.976 1.00 97.94 180 LYS A O 1
ATOM 1516 N N . PHE A 1 181 ? -28.230 3.188 28.861 1.00 97.62 181 PHE A N 1
ATOM 1517 C CA . PHE A 1 181 ? -29.650 2.877 28.966 1.00 97.62 181 PHE A CA 1
ATOM 1518 C C . PHE A 1 181 ? -29.920 1.734 29.958 1.00 97.62 181 PHE A C 1
ATOM 1520 O O . PHE A 1 181 ? -30.874 1.807 30.734 1.00 97.62 181 PHE A O 1
ATOM 1527 N N . ALA A 1 182 ? -29.080 0.694 29.960 1.00 97.44 182 ALA A N 1
ATOM 1528 C CA . ALA A 1 182 ? -29.173 -0.405 30.916 1.00 97.44 182 ALA A CA 1
ATOM 1529 C C . ALA A 1 182 ? -28.898 0.058 32.357 1.00 97.44 182 ALA A C 1
ATOM 1531 O O . ALA A 1 182 ? -29.654 -0.308 33.260 1.00 97.44 182 ALA A O 1
ATOM 1532 N N . ASP A 1 183 ? -27.880 0.897 32.560 1.00 97.56 183 ASP A N 1
ATOM 1533 C CA . ASP A 1 183 ? -27.541 1.484 33.861 1.00 97.56 183 ASP A CA 1
ATOM 1534 C C . ASP A 1 183 ? -28.688 2.375 34.378 1.00 97.56 183 ASP A C 1
ATOM 1536 O O . ASP A 1 183 ? -29.147 2.202 35.508 1.00 97.56 183 ASP A O 1
ATOM 1540 N N . ASP A 1 184 ? -29.244 3.245 33.527 1.00 97.88 184 ASP A N 1
ATOM 1541 C CA . ASP A 1 184 ? -30.400 4.090 33.859 1.00 97.88 184 ASP A CA 1
ATOM 1542 C C . ASP A 1 184 ? -31.631 3.253 34.248 1.00 97.88 184 ASP A C 1
ATOM 1544 O O . ASP A 1 184 ? -32.391 3.610 35.156 1.00 97.88 184 ASP A O 1
ATOM 1548 N N . LEU A 1 185 ? -31.870 2.139 33.546 1.00 97.88 185 LEU A N 1
ATOM 1549 C CA . LEU A 1 185 ? -32.966 1.222 33.853 1.00 97.88 185 LEU A CA 1
ATOM 1550 C C . LEU A 1 185 ? -32.735 0.506 35.188 1.00 97.88 185 LEU A C 1
ATOM 1552 O O . LEU A 1 185 ? -33.673 0.355 35.976 1.00 97.88 185 LEU A O 1
ATOM 1556 N N . TYR A 1 186 ? -31.499 0.087 35.456 1.00 97.62 186 TYR A N 1
ATOM 1557 C CA . TYR A 1 186 ? -31.114 -0.524 36.722 1.00 97.62 186 TYR A CA 1
ATOM 1558 C C . TYR A 1 186 ? -31.310 0.445 37.892 1.00 97.62 186 TYR A C 1
ATOM 1560 O O . TYR A 1 186 ? -31.939 0.076 38.884 1.00 97.62 186 TYR A O 1
ATOM 1568 N N . ASP A 1 187 ? -30.864 1.696 37.761 1.00 97.56 187 ASP A N 1
ATOM 1569 C CA . ASP A 1 187 ? -31.033 2.715 38.798 1.00 97.56 187 ASP A CA 1
ATOM 1570 C C . ASP A 1 187 ? -32.512 3.030 39.058 1.00 97.56 187 ASP A C 1
ATOM 1572 O O . ASP A 1 187 ? -32.932 3.105 40.216 1.00 97.56 187 ASP A O 1
ATOM 1576 N N . LYS A 1 188 ? -33.340 3.135 38.008 1.00 97.38 188 LYS A N 1
ATOM 1577 C CA . LYS A 1 188 ? -34.800 3.290 38.160 1.00 97.38 188 LYS A CA 1
ATOM 1578 C C . LYS A 1 188 ? -35.423 2.115 38.908 1.00 97.38 188 LYS A C 1
ATOM 1580 O O . LYS A 1 188 ? -36.229 2.329 39.813 1.00 97.38 188 LYS A O 1
ATOM 1585 N N . ASN A 1 189 ? -35.038 0.887 38.563 1.00 97.69 189 ASN A N 1
ATOM 1586 C CA . ASN A 1 189 ? -35.519 -0.311 39.248 1.00 97.69 189 ASN A CA 1
ATOM 1587 C C . ASN A 1 189 ? -35.066 -0.347 40.711 1.00 97.69 189 ASN A C 1
ATOM 1589 O O . ASN A 1 189 ? -35.872 -0.673 41.580 1.00 97.69 189 ASN A O 1
ATOM 1593 N N . ARG A 1 190 ? -33.816 0.034 41.002 1.00 97.69 190 ARG A N 1
ATOM 1594 C CA . ARG A 1 190 ? -33.299 0.131 42.373 1.00 97.69 190 ARG A CA 1
ATOM 1595 C C . ARG A 1 190 ? -34.125 1.115 43.199 1.00 97.69 190 ARG A C 1
ATOM 1597 O O . ARG A 1 190 ? -34.618 0.746 44.257 1.00 97.69 190 ARG A O 1
ATOM 1604 N N . ILE A 1 191 ? -34.349 2.325 42.681 1.00 97.81 191 ILE A N 1
ATOM 1605 C CA . ILE A 1 191 ? -35.155 3.354 43.357 1.00 97.81 191 ILE A CA 1
ATOM 1606 C C . ILE A 1 191 ? -36.588 2.858 43.601 1.00 97.81 191 ILE A C 1
ATOM 1608 O O . ILE A 1 191 ? -37.126 3.053 44.689 1.00 97.81 191 ILE A O 1
ATOM 1612 N N . ALA A 1 192 ? -37.206 2.192 42.621 1.00 97.44 192 ALA A N 1
ATOM 1613 C CA . ALA A 1 192 ? -38.553 1.645 42.771 1.00 97.44 192 ALA A CA 1
ATOM 1614 C C . ALA A 1 192 ? -38.625 0.538 43.840 1.00 97.44 192 ALA A C 1
ATOM 1616 O O . ALA A 1 192 ? -39.597 0.467 44.595 1.00 97.44 192 ALA A O 1
ATOM 1617 N N . LEU A 1 193 ? -37.601 -0.318 43.933 1.00 97.44 193 LEU A N 1
ATOM 1618 C CA . LEU A 1 193 ? -37.504 -1.336 44.981 1.00 97.44 193 LEU A CA 1
ATOM 1619 C C . LEU A 1 193 ? -37.323 -0.708 46.366 1.00 97.44 193 LEU A C 1
ATOM 1621 O O . LEU A 1 193 ? -38.015 -1.122 47.295 1.00 97.44 193 LEU A O 1
ATOM 1625 N N . ASP A 1 194 ? -36.468 0.309 46.492 1.00 97.88 194 ASP A N 1
ATOM 1626 C CA . ASP A 1 194 ? -36.262 1.038 47.749 1.00 97.88 194 ASP A CA 1
ATOM 1627 C C . ASP A 1 194 ? -37.559 1.721 48.212 1.00 97.88 194 ASP A C 1
ATOM 1629 O O . ASP A 1 194 ? -37.953 1.599 49.372 1.00 97.88 194 ASP A O 1
ATOM 1633 N N . GLN A 1 195 ? -38.284 2.376 47.297 1.00 97.44 195 GLN A N 1
ATOM 1634 C CA . GLN A 1 195 ? -39.596 2.970 47.586 1.00 97.44 195 GLN A CA 1
ATOM 1635 C C . GLN A 1 195 ? -40.598 1.918 48.069 1.00 97.44 195 GLN A C 1
ATOM 1637 O O . GLN A 1 195 ? -41.255 2.107 49.093 1.00 97.44 195 GLN A O 1
ATOM 1642 N N . LYS A 1 196 ? -40.673 0.773 47.384 1.00 97.44 196 LYS A N 1
ATOM 1643 C CA . LYS A 1 196 ? -41.557 -0.329 47.776 1.00 97.44 196 LYS A CA 1
ATOM 1644 C C . LYS A 1 196 ? -41.183 -0.915 49.140 1.00 97.44 196 LYS A C 1
ATOM 1646 O O . LYS A 1 196 ? -42.074 -1.270 49.910 1.00 97.44 196 LYS A O 1
ATOM 1651 N N . ALA A 1 197 ? -39.891 -1.011 49.454 1.00 97.31 197 ALA A N 1
ATOM 1652 C CA . ALA A 1 197 ? -39.416 -1.462 50.758 1.00 97.31 197 ALA A CA 1
ATOM 1653 C C . ALA A 1 197 ? -39.830 -0.485 51.870 1.00 97.31 197 ALA A C 1
ATOM 1655 O O . ALA A 1 197 ? -40.351 -0.920 52.897 1.00 97.31 197 ALA A O 1
ATOM 1656 N N . MET A 1 198 ? -39.691 0.823 51.634 1.00 97.38 198 MET A N 1
ATOM 1657 C CA . MET A 1 198 ? -40.134 1.866 52.564 1.00 97.38 198 MET A CA 1
ATOM 1658 C C . MET A 1 198 ? -41.648 1.819 52.806 1.00 97.38 198 MET A C 1
ATOM 1660 O O . MET A 1 198 ? -42.088 1.844 53.955 1.00 97.38 198 MET A O 1
ATOM 1664 N N . GLU A 1 199 ? -42.456 1.697 51.749 1.00 97.00 199 GLU A N 1
ATOM 1665 C CA . GLU A 1 199 ? -43.912 1.544 51.875 1.00 97.00 199 GLU A CA 1
ATOM 1666 C C . GLU A 1 199 ? -44.294 0.282 52.659 1.00 97.00 199 GLU A C 1
ATOM 1668 O O . GLU A 1 199 ? -45.215 0.302 53.479 1.00 97.00 199 GLU A O 1
ATOM 1673 N N . GLN A 1 200 ? -43.597 -0.830 52.412 1.00 97.00 200 GLN A N 1
ATOM 1674 C CA . GLN A 1 200 ? -43.842 -2.086 53.112 1.00 97.00 200 GLN A CA 1
ATOM 1675 C C . GLN A 1 200 ? -43.494 -1.968 54.598 1.00 97.00 200 GLN A C 1
ATOM 1677 O O . GLN A 1 200 ? -44.265 -2.434 55.436 1.00 97.00 200 GLN A O 1
ATOM 1682 N N . GLN A 1 201 ? -42.380 -1.311 54.927 1.00 97.12 201 GLN A N 1
ATOM 1683 C CA . GLN A 1 201 ? -41.984 -1.059 56.308 1.00 97.12 201 GLN A CA 1
ATOM 1684 C C . GLN A 1 201 ? -43.015 -0.184 57.033 1.00 97.12 201 GLN A C 1
ATOM 1686 O O . GLN A 1 201 ? -43.416 -0.519 58.146 1.00 97.12 201 GLN A O 1
ATOM 1691 N N . GLN A 1 202 ? -43.505 0.889 56.399 1.00 97.06 202 GLN A N 1
ATOM 1692 C CA . GLN A 1 202 ? -44.555 1.739 56.974 1.00 97.06 202 GLN A CA 1
ATOM 1693 C C . GLN A 1 202 ? -45.830 0.939 57.271 1.00 97.06 202 GLN A C 1
ATOM 1695 O O . GLN A 1 202 ? -46.337 0.986 58.391 1.00 97.06 202 GLN A O 1
ATOM 1700 N N . LYS A 1 203 ? -46.300 0.132 56.311 1.00 96.00 203 LYS A N 1
ATOM 1701 C CA . LYS A 1 203 ? -47.468 -0.746 56.499 1.00 96.00 203 LYS A CA 1
ATOM 1702 C C . LYS A 1 203 ? -47.246 -1.775 57.605 1.00 96.00 203 LYS A C 1
ATOM 1704 O O . LYS A 1 203 ? -48.163 -2.076 58.366 1.00 96.00 203 LYS A O 1
ATOM 1709 N N . GLU A 1 204 ? -46.044 -2.336 57.711 1.00 96.69 204 GLU A N 1
ATOM 1710 C CA . GLU A 1 204 ? -45.707 -3.280 58.775 1.00 96.69 204 GLU A CA 1
ATOM 1711 C C . GLU A 1 204 ? -45.715 -2.603 60.153 1.00 96.69 204 GLU A C 1
ATOM 1713 O O . GLU A 1 204 ? -46.256 -3.161 61.108 1.00 96.69 204 GLU A O 1
ATOM 1718 N N . GLU A 1 205 ? -45.167 -1.392 60.265 1.00 96.12 205 GLU A N 1
ATOM 1719 C CA . GLU A 1 205 ? -45.205 -0.601 61.496 1.00 96.12 205 GLU A CA 1
ATOM 1720 C C . GLU A 1 205 ? -46.636 -0.224 61.895 1.00 96.12 205 GLU A C 1
ATOM 1722 O O . GLU A 1 205 ? -47.002 -0.370 63.063 1.00 96.12 205 GLU A O 1
ATOM 1727 N N . GLU A 1 206 ? -47.464 0.211 60.945 1.00 96.38 206 GLU A N 1
ATOM 1728 C CA . GLU A 1 206 ? -48.886 0.493 61.167 1.00 96.38 206 GLU A CA 1
ATOM 1729 C C . GLU A 1 206 ? -49.641 -0.753 61.637 1.00 96.38 206 GLU A C 1
ATOM 1731 O O . GLU A 1 206 ? -50.353 -0.702 62.643 1.00 96.38 206 GLU A O 1
ATOM 1736 N N . ASN A 1 207 ? -49.419 -1.898 60.986 1.00 96.31 207 ASN A N 1
ATOM 1737 C CA . ASN A 1 207 ? -50.014 -3.171 61.384 1.00 96.31 207 ASN A CA 1
ATOM 1738 C C . ASN A 1 207 ? -49.565 -3.596 62.786 1.00 96.31 207 ASN A C 1
ATOM 1740 O O . ASN A 1 207 ? -50.399 -3.982 63.603 1.00 96.31 207 ASN A O 1
ATOM 1744 N N . LYS A 1 208 ? -48.270 -3.484 63.112 1.00 96.38 208 LYS A N 1
ATOM 1745 C CA . LYS A 1 208 ? -47.759 -3.769 64.464 1.00 96.38 208 LYS A CA 1
ATOM 1746 C C . LYS A 1 208 ? -48.421 -2.869 65.505 1.00 96.38 208 LYS A C 1
ATOM 1748 O O . LYS A 1 208 ? -48.838 -3.359 66.552 1.00 96.38 208 LYS A O 1
ATOM 1753 N N . ARG A 1 209 ? -48.568 -1.570 65.219 1.00 96.38 209 ARG A N 1
ATOM 1754 C CA . ARG A 1 209 ? -49.270 -0.626 66.106 1.00 96.38 209 ARG A CA 1
ATOM 1755 C C . ARG A 1 209 ? -50.738 -1.016 66.289 1.00 96.38 209 ARG A C 1
ATOM 1757 O O . ARG A 1 209 ? -51.203 -1.040 67.427 1.00 96.38 209 ARG A O 1
ATOM 1764 N N . ALA A 1 210 ? -51.439 -1.368 65.211 1.00 96.50 210 ALA A N 1
ATOM 1765 C CA . ALA A 1 210 ? -52.834 -1.800 65.256 1.00 96.50 210 ALA A CA 1
ATOM 1766 C C . ALA A 1 210 ? -53.014 -3.095 66.067 1.00 96.50 210 ALA A C 1
ATOM 1768 O O . ALA A 1 210 ? -53.889 -3.163 66.929 1.00 96.50 210 ALA A O 1
ATOM 1769 N N . VAL A 1 211 ? -52.145 -4.092 65.864 1.00 96.81 211 VAL A N 1
ATOM 1770 C CA . VAL A 1 211 ? -52.150 -5.352 66.626 1.00 96.81 211 VAL A CA 1
ATOM 1771 C C . VAL A 1 211 ? -51.873 -5.099 68.108 1.00 96.81 211 VAL A C 1
ATOM 1773 O O . VAL A 1 211 ? -52.594 -5.614 68.960 1.00 96.81 211 VAL A O 1
ATOM 1776 N N . CYS A 1 212 ? -50.878 -4.271 68.439 1.00 96.25 212 CYS A N 1
ATOM 1777 C CA . CYS A 1 212 ? -50.585 -3.902 69.826 1.00 96.25 212 CYS A CA 1
ATOM 1778 C C . CYS A 1 212 ? -51.759 -3.170 70.495 1.00 96.25 212 CYS A C 1
ATOM 1780 O O . CYS A 1 212 ? -52.063 -3.444 71.656 1.00 96.25 212 CYS A O 1
ATOM 1782 N N . ALA A 1 213 ? -52.431 -2.261 69.781 1.00 96.38 213 ALA A N 1
ATOM 1783 C CA . ALA A 1 213 ? -53.619 -1.573 70.282 1.00 96.38 213 ALA A CA 1
ATOM 1784 C C . ALA A 1 213 ? -54.772 -2.559 70.539 1.00 96.38 213 ALA A C 1
ATOM 1786 O O . ALA A 1 213 ? -55.310 -2.586 71.644 1.00 96.38 213 ALA A O 1
ATOM 1787 N N . ALA A 1 214 ? -55.070 -3.440 69.579 1.00 96.25 214 ALA A N 1
ATOM 1788 C CA . ALA A 1 214 ? -56.103 -4.464 69.726 1.00 96.25 214 ALA A CA 1
ATOM 1789 C C . ALA A 1 214 ? -55.808 -5.429 70.889 1.00 96.25 214 ALA A C 1
ATOM 1791 O O . ALA A 1 214 ? -56.693 -5.725 71.690 1.00 96.25 214 ALA A O 1
ATOM 1792 N N . ALA A 1 215 ? -54.555 -5.875 71.039 1.00 95.81 215 ALA A N 1
ATOM 1793 C CA . ALA A 1 215 ? -54.138 -6.729 72.151 1.00 95.81 215 ALA A CA 1
ATOM 1794 C C . ALA A 1 215 ? -54.251 -6.013 73.507 1.00 95.81 215 ALA A C 1
ATOM 1796 O O . ALA A 1 215 ? -54.666 -6.616 74.496 1.00 95.81 215 ALA A O 1
ATOM 1797 N N . LYS A 1 216 ? -53.921 -4.717 73.568 1.00 96.44 216 LYS A N 1
ATOM 1798 C CA . LYS A 1 216 ? -54.099 -3.897 74.775 1.00 96.44 216 LYS A CA 1
ATOM 1799 C C . LYS A 1 216 ? -55.574 -3.798 75.168 1.00 96.44 216 LYS A C 1
ATOM 1801 O O . LYS A 1 216 ? -55.891 -3.969 76.345 1.00 96.44 216 LYS A O 1
ATOM 1806 N N . ASP A 1 217 ? -56.457 -3.538 74.209 1.00 95.06 217 ASP A N 1
ATOM 1807 C CA . ASP A 1 217 ? -57.897 -3.427 74.458 1.00 95.06 217 ASP A CA 1
ATOM 1808 C C . ASP A 1 217 ? -58.508 -4.778 74.858 1.00 95.06 217 ASP A C 1
ATOM 1810 O O . ASP A 1 217 ? -59.301 -4.845 75.802 1.00 95.06 217 ASP A O 1
ATOM 1814 N N . PHE A 1 218 ? -58.064 -5.874 74.236 1.00 95.25 218 PHE A N 1
ATOM 1815 C CA . PHE A 1 218 ? -58.426 -7.231 74.647 1.00 95.25 218 PHE A CA 1
ATOM 1816 C C . PHE A 1 218 ? -57.965 -7.542 76.080 1.00 95.25 218 PHE A C 1
ATOM 1818 O O . PHE A 1 218 ? -58.758 -7.961 76.917 1.00 95.25 218 PHE A O 1
ATOM 1825 N N . ASN A 1 219 ? -56.711 -7.249 76.428 1.00 95.88 219 ASN A N 1
ATOM 1826 C CA . ASN A 1 219 ? -56.214 -7.458 77.791 1.00 95.88 219 ASN A CA 1
ATOM 1827 C C . ASN A 1 219 ? -56.970 -6.598 78.817 1.00 95.88 219 ASN A C 1
ATOM 1829 O O . ASN A 1 219 ? -57.216 -7.037 79.940 1.00 95.88 219 ASN A O 1
ATOM 1833 N N . ARG A 1 220 ? -57.366 -5.373 78.443 1.00 94.81 220 ARG A N 1
ATOM 1834 C CA . ARG A 1 220 ? -58.163 -4.483 79.298 1.00 94.81 220 ARG A CA 1
ATOM 1835 C C . ARG A 1 220 ? -59.567 -5.033 79.540 1.00 94.81 220 ARG A C 1
ATOM 1837 O O . ARG A 1 220 ? -60.029 -5.006 80.680 1.00 94.81 220 ARG A O 1
ATOM 1844 N N . THR A 1 221 ? -60.234 -5.512 78.492 1.00 94.44 221 THR A N 1
ATOM 1845 C CA . THR A 1 221 ? -61.565 -6.132 78.600 1.00 94.44 221 THR A CA 1
ATOM 1846 C C . THR A 1 221 ? -61.496 -7.419 79.418 1.00 94.44 221 THR A C 1
ATOM 1848 O O . THR A 1 221 ? -62.230 -7.546 80.393 1.00 94.44 221 THR A O 1
ATOM 1851 N N . GLN A 1 222 ? -60.521 -8.290 79.150 1.00 94.50 222 GLN A N 1
ATOM 1852 C CA . GLN A 1 222 ? -60.293 -9.508 79.928 1.00 94.50 222 GLN A CA 1
ATOM 1853 C C . GLN A 1 222 ? -60.002 -9.215 81.412 1.00 94.50 222 GLN A C 1
ATOM 1855 O O . GLN A 1 222 ? -60.529 -9.887 82.299 1.00 94.50 222 GLN A O 1
ATOM 1860 N N . ALA A 1 223 ? -59.195 -8.193 81.718 1.00 94.19 223 ALA A N 1
ATOM 1861 C CA . ALA A 1 223 ? -58.931 -7.787 83.099 1.00 94.19 223 ALA A CA 1
ATOM 1862 C C . ALA A 1 223 ? -60.199 -7.282 83.810 1.00 94.19 223 ALA A C 1
ATOM 1864 O O . ALA A 1 223 ? -60.403 -7.593 84.986 1.00 94.19 223 ALA A O 1
ATOM 1865 N N . ALA A 1 224 ? -61.057 -6.537 83.105 1.00 94.12 224 ALA A N 1
ATOM 1866 C CA . ALA A 1 224 ? -62.343 -6.087 83.629 1.00 94.12 224 ALA A CA 1
ATOM 1867 C C . ALA A 1 224 ? -63.295 -7.268 83.885 1.00 94.12 224 ALA A C 1
ATOM 1869 O O . ALA A 1 224 ? -63.863 -7.360 84.972 1.00 94.12 224 ALA A O 1
ATOM 1870 N N . GLU A 1 225 ? -63.401 -8.216 82.949 1.00 93.31 225 GLU A N 1
ATOM 1871 C CA . GLU A 1 225 ? -64.196 -9.440 83.117 1.00 93.31 225 GLU A CA 1
ATOM 1872 C C . GLU A 1 225 ? -63.725 -10.271 84.317 1.00 93.31 225 GLU A C 1
ATOM 1874 O O . GLU A 1 225 ? -64.535 -10.695 85.142 1.00 93.31 225 GLU A O 1
ATOM 1879 N N . VAL A 1 226 ? -62.411 -10.467 84.472 1.00 94.00 226 VAL A N 1
ATOM 1880 C CA . VAL A 1 226 ? -61.841 -11.183 85.625 1.00 94.00 226 VAL A CA 1
ATOM 1881 C C . VAL A 1 226 ? -62.122 -10.442 86.934 1.00 94.00 226 VAL A C 1
ATOM 1883 O O . VAL A 1 226 ? -62.386 -11.084 87.953 1.00 94.00 226 VAL A O 1
ATOM 1886 N N . ALA A 1 227 ? -62.072 -9.107 86.939 1.00 93.81 227 ALA A N 1
ATOM 1887 C CA . ALA A 1 227 ? -62.395 -8.312 88.119 1.00 93.81 227 ALA A CA 1
ATOM 1888 C C . ALA A 1 227 ? -63.874 -8.453 88.515 1.00 93.81 227 ALA A C 1
ATOM 1890 O O . ALA A 1 227 ? -64.159 -8.663 89.695 1.00 93.81 227 ALA A O 1
ATOM 1891 N N . GLU A 1 228 ? -64.798 -8.400 87.552 1.00 92.19 228 GLU A N 1
ATOM 1892 C CA . GLU A 1 228 ? -66.228 -8.628 87.796 1.00 92.19 228 GLU A CA 1
ATOM 1893 C C . GLU A 1 228 ? -66.503 -10.059 88.267 1.00 92.19 228 GLU A C 1
ATOM 1895 O O . GLU A 1 228 ? -67.194 -10.252 89.269 1.00 92.19 228 GLU A O 1
ATOM 1900 N N . ARG A 1 229 ? -65.871 -11.067 87.651 1.00 92.62 229 ARG A N 1
ATOM 1901 C CA . ARG A 1 229 ? -65.986 -12.459 88.104 1.00 92.62 229 ARG A CA 1
ATOM 1902 C C . ARG A 1 229 ? -65.528 -12.622 89.551 1.00 92.62 229 ARG A C 1
ATOM 1904 O O . ARG A 1 229 ? -66.248 -13.204 90.352 1.00 92.62 229 ARG A O 1
ATOM 1911 N N . LYS A 1 230 ? -64.389 -12.031 89.928 1.00 92.81 230 LYS A N 1
ATOM 1912 C CA . LYS A 1 230 ? -63.899 -12.048 91.318 1.00 92.81 230 LYS A CA 1
ATOM 1913 C C . LYS A 1 230 ? -64.837 -11.330 92.290 1.00 92.81 230 LYS A C 1
ATOM 1915 O O . LYS A 1 230 ? -64.939 -11.749 93.440 1.00 92.81 230 LYS A O 1
ATOM 1920 N N . LYS A 1 231 ? -65.499 -10.241 91.880 1.00 92.31 231 LYS A N 1
ATOM 1921 C CA . LYS A 1 231 ? -66.514 -9.573 92.716 1.00 92.31 231 LYS A CA 1
ATOM 1922 C C . LYS A 1 231 ? -67.716 -10.486 92.946 1.00 92.31 231 LYS A C 1
ATOM 1924 O O . LYS A 1 231 ? -68.155 -10.610 94.086 1.00 92.31 231 LYS A O 1
ATOM 1929 N N . LEU A 1 232 ? -68.204 -11.141 91.892 1.00 91.44 232 LEU A N 1
ATOM 1930 C CA . LEU A 1 232 ? -69.304 -12.102 91.976 1.00 91.44 232 LEU A CA 1
ATOM 1931 C C . LEU A 1 232 ? -68.933 -13.308 92.844 1.00 91.44 232 LEU A C 1
ATOM 1933 O O . LEU A 1 232 ? -69.693 -13.637 93.746 1.00 91.44 232 LEU A O 1
ATOM 1937 N N . GLU A 1 233 ? -67.752 -13.899 92.646 1.00 92.12 233 GLU A N 1
ATOM 1938 C CA . GLU A 1 233 ? -67.227 -14.997 93.474 1.00 92.12 233 GLU A CA 1
ATOM 1939 C C . GLU A 1 233 ? -67.122 -14.583 94.950 1.00 92.12 233 GLU A C 1
ATOM 1941 O O . GLU A 1 233 ? -67.550 -15.323 95.831 1.00 92.12 233 GLU A O 1
ATOM 1946 N N . LYS A 1 234 ? -66.614 -13.377 95.250 1.00 91.69 234 LYS A N 1
ATOM 1947 C CA . LYS A 1 234 ? -66.575 -12.851 96.627 1.00 91.69 234 LYS A CA 1
ATOM 1948 C C . LYS A 1 234 ? -67.968 -12.673 97.220 1.00 91.69 234 LYS A C 1
ATOM 1950 O O . LYS A 1 234 ? -68.166 -12.976 98.390 1.00 91.69 234 LYS A O 1
ATOM 1955 N N . TYR A 1 235 ? -68.915 -12.162 96.439 1.00 91.56 235 TYR A N 1
ATOM 1956 C CA . TYR A 1 235 ? -70.289 -11.962 96.889 1.00 91.56 235 TYR A CA 1
ATOM 1957 C C . TYR A 1 235 ? -71.014 -13.293 97.126 1.00 91.56 235 TYR A C 1
ATOM 1959 O O . TYR A 1 235 ? -71.719 -13.427 98.122 1.00 91.56 235 TYR A O 1
ATOM 1967 N N . GLN A 1 236 ? -70.808 -14.280 96.249 1.00 89.81 236 GLN A N 1
ATOM 1968 C CA . GLN A 1 236 ? -71.292 -15.650 96.432 1.00 89.81 236 GLN A CA 1
ATOM 1969 C C . GLN A 1 236 ? -70.689 -16.269 97.685 1.00 89.81 236 GLN A C 1
ATOM 1971 O O . GLN A 1 236 ? -71.436 -16.675 98.560 1.00 89.81 236 GLN A O 1
ATOM 1976 N N . LYS A 1 237 ? -69.363 -16.209 97.843 1.00 91.62 237 LYS A N 1
ATOM 1977 C CA . LYS A 1 237 ? -68.698 -16.704 99.046 1.00 91.62 237 LYS A CA 1
ATOM 1978 C C . LYS A 1 237 ? -69.232 -16.039 100.316 1.00 91.62 237 LYS A C 1
ATOM 1980 O O . LYS A 1 237 ? -69.527 -16.728 101.274 1.00 91.62 237 LYS A O 1
ATOM 1985 N N . MET A 1 238 ? -69.437 -14.719 100.313 1.00 88.69 238 MET A N 1
ATOM 1986 C CA . MET A 1 238 ? -70.026 -14.017 101.460 1.00 88.69 238 MET A CA 1
ATOM 1987 C C . MET A 1 238 ? -71.454 -14.494 101.767 1.00 88.69 238 MET A C 1
ATOM 1989 O O . MET A 1 238 ? -71.831 -14.583 102.932 1.00 88.69 238 MET A O 1
ATOM 1993 N N . LYS A 1 239 ? -72.257 -14.791 100.736 1.00 90.94 239 LYS A N 1
ATOM 1994 C CA . LYS A 1 239 ? -73.588 -15.389 100.906 1.00 90.94 239 LYS A CA 1
ATOM 1995 C C . LYS A 1 239 ? -73.509 -16.803 101.468 1.00 90.94 239 LYS A C 1
ATOM 1997 O O . LYS A 1 239 ? -74.280 -17.108 102.370 1.00 90.94 239 LYS A O 1
ATOM 2002 N N . ASP A 1 240 ? -72.605 -17.624 100.949 1.00 90.19 240 ASP A N 1
ATOM 2003 C CA . ASP A 1 240 ? -72.410 -19.004 101.388 1.00 90.19 240 ASP A CA 1
ATOM 2004 C C . ASP A 1 240 ? -71.911 -19.035 102.841 1.00 90.19 240 ASP A C 1
ATOM 2006 O O . ASP A 1 240 ? -72.518 -19.707 103.668 1.00 90.19 240 ASP A O 1
ATOM 2010 N N . ASP A 1 241 ? -70.914 -18.212 103.187 1.00 90.56 241 ASP A N 1
ATOM 2011 C CA . ASP A 1 241 ? -70.408 -18.037 104.556 1.00 90.56 241 ASP A CA 1
ATOM 2012 C C . ASP A 1 241 ? -71.544 -17.581 105.503 1.00 90.56 241 ASP A C 1
ATOM 2014 O O . ASP A 1 241 ? -71.691 -18.082 106.618 1.00 90.56 241 ASP A O 1
ATOM 2018 N N . MET A 1 242 ? -72.397 -16.644 105.067 1.00 90.44 242 MET A N 1
ATOM 2019 C CA . MET A 1 242 ? -73.543 -16.173 105.859 1.00 90.44 242 MET A CA 1
ATOM 2020 C C . MET A 1 242 ? -74.628 -17.249 106.015 1.00 90.44 242 MET A C 1
ATOM 2022 O O . MET A 1 242 ? -75.237 -17.354 107.083 1.00 90.44 242 MET A O 1
ATOM 2026 N N . ALA A 1 243 ? -74.870 -18.052 104.977 1.00 88.12 243 ALA A N 1
ATOM 2027 C CA . ALA A 1 243 ? -75.787 -19.184 105.027 1.00 88.12 243 ALA A CA 1
ATOM 2028 C C . ALA A 1 243 ? -75.261 -20.284 105.960 1.00 88.12 243 ALA A C 1
ATOM 2030 O O . ALA A 1 243 ? -76.034 -20.813 106.757 1.00 88.12 243 ALA A O 1
ATOM 2031 N N . GLU A 1 244 ? -73.956 -20.570 105.931 1.00 88.50 244 GLU A N 1
ATOM 2032 C CA . GLU A 1 244 ? -73.290 -21.490 106.857 1.00 88.50 244 GLU A CA 1
ATOM 2033 C C . GLU A 1 244 ? -73.420 -20.997 108.303 1.00 88.50 244 GLU A C 1
ATOM 2035 O O . GLU A 1 244 ? -73.905 -21.737 109.157 1.00 88.50 244 GLU A O 1
ATOM 2040 N N . ILE A 1 245 ? -73.097 -19.725 108.579 1.00 85.81 245 ILE A N 1
ATOM 2041 C CA . ILE A 1 245 ? -73.256 -19.124 109.914 1.00 85.81 245 ILE A CA 1
ATOM 2042 C C . ILE A 1 245 ? -74.715 -19.208 110.386 1.00 85.81 245 ILE A C 1
ATOM 2044 O O . ILE A 1 245 ? -74.968 -19.621 111.517 1.00 85.81 245 ILE A O 1
ATOM 2048 N N . SER A 1 246 ? -75.687 -18.851 109.539 1.00 85.62 246 SER A N 1
ATOM 2049 C CA . SER A 1 246 ? -77.112 -18.936 109.887 1.00 85.62 246 SER A CA 1
ATOM 2050 C C . SER A 1 246 ? -77.544 -20.375 110.168 1.00 85.62 246 SER A C 1
ATOM 2052 O O . SER A 1 246 ? -78.281 -20.613 111.125 1.00 85.62 246 SER A O 1
ATOM 2054 N N . SER A 1 247 ? -77.082 -21.334 109.361 1.00 85.06 247 SER A N 1
ATOM 2055 C CA . SER A 1 247 ? -77.374 -22.756 109.544 1.00 85.06 247 SER A CA 1
ATOM 2056 C C . SER A 1 247 ? -76.743 -23.311 110.818 1.00 85.06 247 SER A C 1
ATOM 2058 O O . SER A 1 247 ? -77.348 -24.165 111.458 1.00 85.06 247 SER A O 1
ATOM 2060 N N . LEU A 1 248 ? -75.548 -22.851 111.197 1.00 83.56 248 LEU A N 1
ATOM 2061 C CA . LEU A 1 248 ? -74.900 -23.234 112.450 1.00 83.56 248 LEU A CA 1
ATOM 2062 C C . LEU A 1 248 ? -75.632 -22.634 113.656 1.00 83.56 248 LEU A C 1
ATOM 2064 O O . LEU A 1 248 ? -75.884 -23.352 114.619 1.00 83.56 248 LEU A O 1
ATOM 2068 N N . LEU A 1 249 ? -76.023 -21.355 113.594 1.00 82.25 249 LEU A N 1
ATOM 2069 C CA . LEU A 1 249 ? -76.756 -20.666 114.667 1.00 82.25 249 LEU A CA 1
ATOM 2070 C C . LEU A 1 249 ? -78.157 -21.243 114.905 1.00 82.25 249 LEU A C 1
ATOM 2072 O O . LEU A 1 249 ? -78.560 -21.422 116.050 1.00 82.25 249 LEU A O 1
ATOM 2076 N N . GLN A 1 250 ? -78.897 -21.544 113.835 1.00 79.62 250 GLN A N 1
ATOM 2077 C CA . GLN A 1 250 ? -80.173 -22.276 113.906 1.00 79.62 250 GLN A CA 1
ATOM 2078 C C . GLN A 1 250 ? -79.962 -23.775 114.126 1.00 79.62 250 GLN A C 1
ATOM 2080 O O . GLN A 1 250 ? -80.911 -24.517 114.371 1.00 79.62 250 GLN A O 1
ATOM 2085 N N . GLY A 1 251 ? -78.709 -24.207 114.024 1.00 80.38 251 GLY A N 1
ATOM 2086 C CA . GLY A 1 251 ? -78.277 -25.557 114.253 1.00 80.38 251 GLY A CA 1
ATOM 2087 C C . GLY A 1 251 ? -78.653 -26.007 115.652 1.00 80.38 251 GLY A C 1
ATOM 2088 O O . GLY A 1 251 ? -78.519 -25.324 116.668 1.00 80.38 251 GLY A O 1
ATOM 2089 N N . ASP A 1 252 ? -79.095 -27.238 115.667 1.00 74.38 252 ASP A N 1
ATOM 2090 C CA . ASP A 1 252 ? -79.646 -27.962 116.793 1.00 74.38 252 ASP A CA 1
ATOM 2091 C C . ASP A 1 252 ? -78.615 -28.141 117.942 1.00 74.38 252 ASP A C 1
ATOM 2093 O O . ASP A 1 252 ? -78.962 -28.325 119.107 1.00 74.38 252 ASP A O 1
ATOM 2097 N N . PHE A 1 253 ? -77.319 -28.035 117.619 1.00 77.25 253 PHE A N 1
ATOM 2098 C CA . PHE A 1 253 ? -76.209 -28.056 118.576 1.00 77.25 253 PHE A CA 1
ATOM 2099 C C . PHE A 1 253 ? -76.042 -26.726 119.333 1.00 77.25 253 PHE A C 1
ATOM 2101 O O . PHE A 1 253 ? -75.911 -26.747 120.553 1.00 77.25 253 PHE A O 1
ATOM 2108 N N . LEU A 1 254 ? -76.069 -25.580 118.634 1.00 81.44 254 LEU A N 1
ATOM 2109 C CA . LEU A 1 254 ? -75.862 -24.254 119.241 1.00 81.44 254 LEU A CA 1
ATOM 2110 C C . LEU A 1 254 ? -77.129 -23.679 119.891 1.00 81.44 254 LEU A C 1
ATOM 2112 O O . LEU A 1 254 ? -77.022 -22.910 120.841 1.00 81.44 254 LEU A O 1
ATOM 2116 N N . SER A 1 255 ? -78.317 -24.060 119.415 1.00 75.94 255 SER A N 1
ATOM 2117 C CA . SER A 1 255 ? -79.609 -23.650 119.995 1.00 75.94 255 SER A CA 1
ATOM 2118 C C . SER A 1 255 ? -80.029 -24.467 121.224 1.00 75.94 255 SER A C 1
ATOM 2120 O O . SER A 1 255 ? -81.059 -24.183 121.830 1.00 75.94 255 SER A O 1
ATOM 2122 N N . GLU A 1 256 ? -79.247 -25.493 121.578 1.00 74.75 256 GLU A N 1
ATOM 2123 C CA . GLU A 1 256 ? -79.509 -26.438 122.666 1.00 74.75 256 GLU A CA 1
ATOM 2124 C C . GLU A 1 256 ? -80.947 -26.989 122.709 1.00 74.75 256 GLU A C 1
ATOM 2126 O O . GLU A 1 256 ? -81.461 -27.302 123.781 1.00 74.75 256 GLU A O 1
ATOM 2131 N N . ASN A 1 257 ? -81.572 -27.176 121.543 1.00 76.50 257 ASN A N 1
ATOM 2132 C CA . ASN A 1 257 ? -82.980 -27.547 121.421 1.00 76.50 257 ASN A CA 1
ATOM 2133 C C . ASN A 1 257 ? -83.347 -28.778 122.297 1.00 76.50 257 ASN A C 1
ATOM 2135 O O . ASN A 1 257 ? -82.744 -29.847 122.125 1.00 76.50 257 ASN A O 1
ATOM 2139 N N . PRO A 1 258 ? -84.308 -28.665 123.241 1.00 72.19 258 PRO A N 1
ATOM 2140 C CA . PRO A 1 258 ? -84.705 -29.767 124.123 1.00 72.19 258 PRO A CA 1
ATOM 2141 C C . PRO A 1 258 ? -85.376 -30.933 123.378 1.00 72.19 258 PRO A C 1
ATOM 2143 O O . PRO A 1 258 ? -85.359 -32.061 123.877 1.00 72.19 258 PRO A O 1
ATOM 2146 N N . ASP A 1 259 ? -85.895 -30.702 122.168 1.00 74.69 259 ASP A N 1
ATOM 2147 C CA . ASP A 1 259 ? -86.561 -31.731 121.357 1.00 74.69 259 ASP A CA 1
ATOM 2148 C C . ASP A 1 259 ? -85.598 -32.823 120.859 1.00 74.69 259 ASP A C 1
ATOM 2150 O O . ASP A 1 259 ? -86.023 -33.935 120.543 1.00 74.69 259 ASP A O 1
ATOM 2154 N N . GLN A 1 260 ? -84.284 -32.572 120.884 1.00 74.75 260 GLN A N 1
ATOM 2155 C CA . GLN A 1 260 ? -83.258 -33.580 120.583 1.00 74.75 260 GLN A CA 1
ATOM 2156 C C . GLN A 1 260 ? -83.273 -34.783 121.531 1.00 74.75 260 GLN A C 1
ATOM 2158 O O . GLN A 1 260 ? -82.742 -35.848 121.204 1.00 74.75 260 GLN A O 1
ATOM 2163 N N . ALA A 1 261 ? -83.835 -34.602 122.726 1.00 70.69 261 ALA A N 1
ATOM 2164 C CA . ALA A 1 261 ? -83.931 -35.644 123.731 1.00 70.69 261 ALA A CA 1
ATOM 2165 C C . ALA A 1 261 ? -85.136 -36.576 123.491 1.00 70.69 261 ALA A C 1
ATOM 2167 O O . ALA A 1 261 ? -85.221 -37.628 124.129 1.00 70.69 261 ALA A O 1
ATOM 2168 N N . VAL A 1 262 ? -86.057 -36.232 122.579 1.00 74.44 262 VAL A N 1
ATOM 2169 C CA . VAL A 1 262 ? -87.268 -37.016 122.299 1.00 74.44 262 VAL A CA 1
ATOM 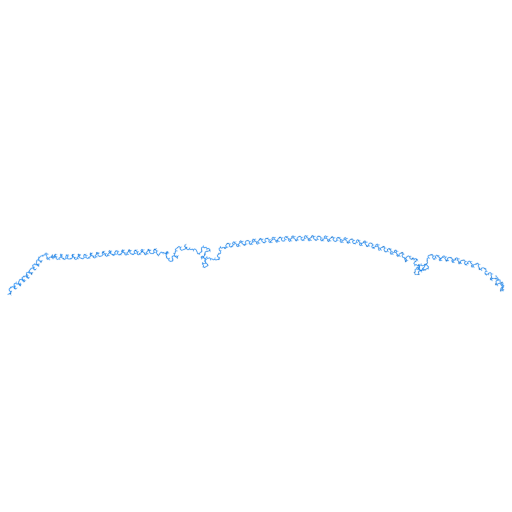2170 C C . VAL A 1 262 ? -86.915 -38.256 121.478 1.00 74.44 262 VAL A C 1
ATOM 2172 O O . VAL A 1 262 ? -86.380 -38.176 120.373 1.00 74.44 262 VAL A O 1
ATOM 2175 N N . SER A 1 263 ? -87.224 -39.438 122.014 1.00 75.12 263 SER A N 1
ATOM 2176 C CA . SER A 1 263 ? -86.987 -40.694 121.304 1.00 75.12 263 SER A CA 1
ATOM 2177 C C . SER A 1 263 ? -88.010 -40.913 120.191 1.00 75.12 263 SER A C 1
ATOM 2179 O O . SER A 1 263 ? -89.218 -40.823 120.409 1.00 75.12 263 SER A O 1
ATOM 2181 N N . SER A 1 264 ? -87.542 -41.346 119.019 1.00 74.44 264 SER A N 1
ATOM 2182 C CA . SER A 1 264 ? -88.410 -41.802 117.924 1.00 74.44 264 SER A CA 1
ATOM 2183 C C . SER A 1 264 ? -89.283 -43.009 118.306 1.00 74.44 264 SER A C 1
ATOM 2185 O O . SER A 1 264 ? -90.294 -43.261 117.659 1.00 74.44 264 SER A O 1
ATOM 2187 N N . PHE A 1 265 ? -88.920 -43.750 119.362 1.00 72.06 265 PHE A N 1
ATOM 2188 C CA . PHE A 1 265 ? -89.634 -44.943 119.838 1.00 72.06 265 PHE A CA 1
ATOM 2189 C C . PHE A 1 265 ? -90.730 -44.648 120.882 1.00 72.06 265 PHE A C 1
ATOM 2191 O O . PHE A 1 265 ? -91.296 -45.580 121.456 1.00 72.06 265 PHE A O 1
ATOM 2198 N N . GLY A 1 266 ? -91.054 -43.373 121.130 1.00 68.88 266 GLY A N 1
ATOM 2199 C CA . GLY A 1 266 ? -92.223 -42.962 121.911 1.00 68.88 266 GLY A CA 1
ATOM 2200 C C . GLY A 1 266 ? -91.959 -41.766 122.824 1.00 68.88 266 GLY A C 1
ATOM 2201 O O . GLY A 1 266 ? -90.892 -41.657 123.420 1.00 68.88 266 GLY A O 1
ATOM 2202 N N . SER A 1 267 ? -92.972 -40.911 122.999 1.00 68.00 267 SER A N 1
ATOM 2203 C CA . SER A 1 267 ? -92.883 -39.632 123.733 1.00 68.00 267 SER A CA 1
ATOM 2204 C C . SER A 1 267 ? -92.486 -39.748 125.210 1.00 68.00 267 SER A C 1
ATOM 2206 O O . SER A 1 267 ? -92.059 -38.771 125.814 1.00 68.00 267 SER A O 1
ATOM 2208 N N . HIS A 1 268 ? -92.615 -40.936 125.801 1.00 72.69 268 HIS A N 1
ATOM 2209 C CA . HIS A 1 268 ? -92.239 -41.217 127.187 1.00 72.69 268 HIS A CA 1
ATOM 2210 C C . HIS A 1 268 ? -90.775 -41.666 127.340 1.00 72.69 268 HIS A C 1
ATOM 2212 O O . HIS A 1 268 ? -90.303 -41.815 128.467 1.00 72.69 268 HIS A O 1
ATOM 2218 N N . ARG A 1 269 ? -90.060 -41.932 126.236 1.00 72.12 269 ARG A N 1
ATOM 2219 C CA . ARG A 1 269 ? -88.647 -42.321 126.250 1.00 72.12 269 ARG A CA 1
ATOM 2220 C C . ARG A 1 269 ? -87.775 -41.147 125.858 1.00 72.12 269 ARG A C 1
ATOM 2222 O O . ARG A 1 269 ? -88.028 -40.458 124.873 1.00 72.12 269 ARG A O 1
ATOM 2229 N N . VAL A 1 270 ? -86.700 -40.995 126.613 1.00 76.06 270 VAL A N 1
ATOM 2230 C CA . VAL A 1 270 ? -85.698 -39.964 126.389 1.00 76.06 270 VAL A CA 1
ATOM 2231 C C . VAL A 1 270 ? -84.408 -40.620 125.912 1.00 76.06 270 VAL A C 1
ATOM 2233 O O . VAL A 1 270 ? -84.029 -41.685 126.402 1.00 76.06 270 VAL A O 1
ATOM 2236 N N . ILE A 1 271 ? -83.754 -40.000 124.933 1.00 79.31 271 ILE A N 1
ATOM 2237 C CA . ILE A 1 271 ? -82.429 -40.389 124.448 1.00 79.31 271 ILE A CA 1
ATOM 2238 C C . ILE A 1 271 ? -81.384 -39.985 125.500 1.00 79.31 271 ILE A C 1
ATOM 2240 O O . ILE A 1 271 ? -81.211 -38.802 125.790 1.00 79.31 271 ILE A O 1
ATOM 2244 N N . THR A 1 272 ? -80.712 -40.971 126.100 1.00 75.38 272 THR A N 1
ATOM 2245 C CA . THR A 1 272 ? -79.918 -40.801 127.330 1.00 75.38 272 THR A CA 1
ATOM 2246 C C . THR A 1 272 ? -78.713 -39.871 127.171 1.00 75.38 272 THR A C 1
ATOM 2248 O O . THR A 1 272 ? -78.405 -39.113 128.083 1.00 75.38 272 THR A O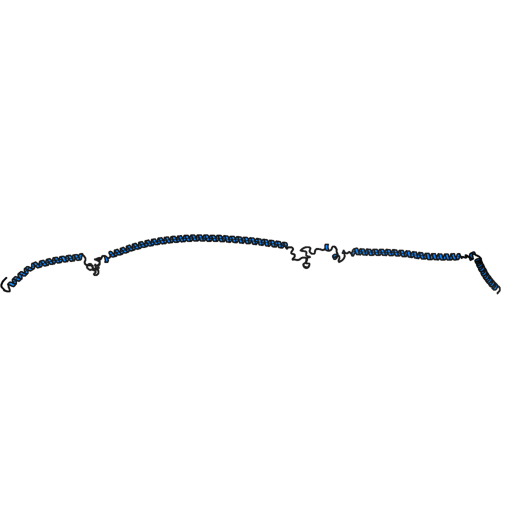 1
ATOM 2251 N N . ASP A 1 273 ? -78.044 -39.902 126.019 1.00 78.00 273 ASP A N 1
ATOM 2252 C CA . ASP A 1 273 ? -76.880 -39.071 125.676 1.00 78.00 273 ASP A CA 1
ATOM 2253 C C . ASP A 1 273 ? -77.241 -37.611 125.366 1.00 78.00 273 ASP A C 1
ATOM 2255 O O . ASP A 1 273 ? -76.378 -36.738 125.429 1.00 78.00 273 ASP A O 1
ATOM 2259 N N . ARG A 1 274 ? -78.514 -37.329 125.061 1.00 78.94 274 ARG A N 1
ATOM 2260 C CA . ARG A 1 274 ? -79.004 -35.996 124.667 1.00 78.94 274 ARG A CA 1
ATOM 2261 C C . ARG A 1 274 ? -79.959 -35.378 125.680 1.00 78.94 274 ARG A C 1
ATOM 2263 O O . ARG A 1 274 ? -80.579 -34.355 125.400 1.00 78.94 274 ARG A O 1
ATOM 2270 N N . TRP A 1 275 ? -80.096 -35.989 126.852 1.00 78.19 275 TRP A N 1
ATOM 2271 C CA . TRP A 1 275 ? -81.003 -35.505 127.880 1.00 78.19 275 TRP A CA 1
ATOM 2272 C C . TRP A 1 275 ? -80.440 -34.270 128.592 1.00 78.19 275 TRP A C 1
ATOM 2274 O O . TRP A 1 275 ? -79.389 -34.332 129.226 1.00 78.19 275 TRP A O 1
ATOM 2284 N N . LYS A 1 276 ? -81.171 -33.152 128.519 1.00 75.88 276 LYS A N 1
ATOM 2285 C CA . LYS A 1 276 ? -80.771 -31.842 129.065 1.00 75.88 276 LYS A CA 1
ATOM 2286 C C . LYS A 1 276 ? -81.660 -31.387 130.231 1.00 75.88 276 LYS A C 1
ATOM 2288 O O . LYS A 1 276 ? -81.979 -30.212 130.365 1.00 75.88 276 LYS A O 1
ATOM 2293 N N . GLY A 1 277 ? -82.073 -32.326 131.084 1.00 79.31 277 GLY A N 1
ATOM 2294 C CA . GLY A 1 277 ? -82.918 -32.050 132.250 1.00 79.31 277 GLY A CA 1
ATOM 2295 C C . GLY A 1 277 ? -84.425 -32.145 131.979 1.00 79.31 277 GLY A C 1
ATOM 2296 O O . GLY A 1 277 ? -84.868 -32.524 130.897 1.00 79.31 277 GLY A O 1
ATOM 2297 N N . MET A 1 278 ? -85.228 -31.888 133.014 1.00 77.00 278 MET A N 1
ATOM 2298 C CA . MET A 1 278 ? -86.694 -31.965 132.945 1.00 77.00 278 MET A CA 1
ATOM 2299 C C . MET A 1 278 ? -87.289 -30.687 132.352 1.00 77.00 278 MET A C 1
ATOM 2301 O O . MET A 1 278 ? -86.777 -29.596 132.602 1.00 77.00 278 MET A O 1
ATOM 2305 N N . ASN A 1 279 ? -88.405 -30.813 131.629 1.00 79.31 279 ASN A N 1
ATOM 2306 C CA . ASN A 1 279 ? -89.107 -29.647 131.095 1.00 79.31 279 ASN A CA 1
ATOM 2307 C C . ASN A 1 279 ? -89.708 -28.799 132.236 1.00 79.31 279 ASN A C 1
ATOM 2309 O O . ASN A 1 279 ? -90.070 -29.329 133.293 1.00 79.31 279 ASN A O 1
ATOM 2313 N N . GLN A 1 280 ? -89.858 -27.492 132.016 1.00 77.94 280 GLN A N 1
ATOM 2314 C CA . GLN A 1 280 ? -90.380 -26.548 133.008 1.00 77.94 280 GLN A CA 1
ATOM 2315 C C . GLN A 1 280 ? -91.756 -26.991 133.538 1.00 77.94 280 GLN A C 1
ATOM 2317 O O . GLN A 1 280 ? -92.002 -26.947 134.744 1.00 77.94 280 GLN A O 1
ATOM 2322 N N . ASP A 1 281 ? -92.609 -27.521 132.661 1.00 79.69 281 ASP A N 1
ATOM 2323 C CA . ASP A 1 281 ? -93.935 -28.038 133.016 1.00 79.69 281 ASP A CA 1
ATOM 2324 C C . ASP A 1 281 ? -93.869 -29.286 133.913 1.00 79.69 281 ASP A C 1
ATOM 2326 O O . ASP A 1 281 ? -94.652 -29.428 134.854 1.00 79.69 281 ASP A O 1
ATOM 2330 N N . GLN A 1 282 ? -92.892 -30.172 133.684 1.00 78.81 282 GLN A N 1
ATOM 2331 C CA . GLN A 1 282 ? -92.668 -31.359 134.519 1.00 78.81 282 GLN A CA 1
ATOM 2332 C C . GLN A 1 282 ? -92.164 -30.965 135.913 1.00 78.81 282 GLN A C 1
ATOM 2334 O O . GLN A 1 282 ? -92.632 -31.501 136.919 1.00 78.81 282 GLN A O 1
ATOM 2339 N N . LEU A 1 283 ? -91.262 -29.982 135.991 1.00 80.06 283 LEU A N 1
ATOM 2340 C CA . LEU A 1 283 ? -90.802 -29.420 137.263 1.00 80.06 283 LEU A CA 1
ATOM 2341 C C . LEU A 1 283 ? -91.947 -28.742 138.029 1.00 80.06 283 LEU A C 1
ATOM 2343 O O . LEU A 1 283 ? -92.031 -28.881 139.252 1.00 80.06 283 LEU A O 1
ATOM 2347 N N . MET A 1 284 ? -92.856 -28.049 137.334 1.00 79.12 284 MET A N 1
ATOM 2348 C CA . MET A 1 284 ? -94.049 -27.466 137.956 1.00 79.12 284 MET A CA 1
ATOM 2349 C C . MET A 1 284 ? -95.001 -28.535 138.502 1.00 79.12 284 MET A C 1
ATOM 2351 O O . MET A 1 284 ? -95.479 -28.393 139.628 1.00 79.12 284 MET A O 1
ATOM 2355 N N . ALA A 1 285 ? -95.221 -29.634 137.776 1.00 79.88 285 ALA A N 1
ATOM 2356 C CA . ALA A 1 285 ? -96.038 -30.752 138.254 1.00 79.88 285 ALA A CA 1
ATOM 2357 C C . ALA A 1 285 ? -95.449 -31.426 139.511 1.00 79.88 285 ALA A C 1
ATOM 2359 O O . ALA A 1 285 ? -96.188 -31.771 140.438 1.00 79.88 285 ALA A O 1
ATOM 2360 N N . ILE A 1 286 ? -94.119 -31.563 139.589 1.00 79.44 286 ILE A N 1
ATOM 2361 C CA . ILE A 1 286 ? -93.425 -32.054 140.793 1.00 79.44 286 ILE A CA 1
ATOM 2362 C C . ILE A 1 286 ? -93.607 -31.079 141.966 1.00 79.44 286 ILE A C 1
ATOM 2364 O O . ILE A 1 286 ? -93.929 -31.498 143.076 1.00 79.44 286 ILE A O 1
ATOM 2368 N N . ARG A 1 287 ? -93.456 -29.768 141.741 1.00 82.31 287 ARG A N 1
ATOM 2369 C CA . ARG A 1 287 ? -93.679 -28.762 142.798 1.00 82.31 287 ARG A CA 1
ATOM 2370 C C . ARG A 1 287 ? -95.123 -28.768 143.304 1.00 82.31 287 ARG A C 1
ATOM 2372 O O . ARG A 1 287 ? -95.348 -28.680 144.510 1.00 82.31 287 ARG A O 1
ATOM 2379 N N . TYR A 1 288 ? -96.091 -28.912 142.401 1.00 82.81 288 TYR A N 1
ATOM 2380 C CA . TYR A 1 288 ? -97.511 -29.002 142.741 1.00 82.81 288 TYR A CA 1
ATOM 2381 C C . TYR A 1 288 ? -97.825 -30.255 143.573 1.00 82.81 288 TYR A C 1
ATOM 2383 O O . TYR A 1 288 ? -98.497 -30.175 144.602 1.00 82.81 288 TYR A O 1
ATOM 2391 N N . SER A 1 289 ? -97.286 -31.411 143.181 1.00 78.06 289 SER A N 1
ATOM 2392 C CA . SER A 1 289 ? -97.460 -32.659 143.937 1.00 78.06 289 SER A CA 1
ATOM 2393 C C . SER A 1 289 ? -96.775 -32.625 145.311 1.00 78.06 289 SER A C 1
ATOM 2395 O O . SER A 1 289 ? -97.341 -33.121 146.283 1.00 78.06 289 SER A O 1
ATOM 2397 N N . GLN A 1 290 ? -95.620 -31.964 145.449 1.00 79.06 290 GLN A N 1
ATOM 2398 C CA . GLN A 1 290 ? -94.987 -31.738 146.756 1.00 79.06 290 GLN A CA 1
ATOM 2399 C C . GLN A 1 290 ? -95.849 -30.866 147.684 1.00 79.06 290 GLN A C 1
ATOM 2401 O O . GLN A 1 290 ? -95.961 -31.165 148.872 1.00 79.06 290 GLN A O 1
ATOM 2406 N N . GLN A 1 291 ? -96.503 -29.820 147.162 1.00 78.44 291 GLN A N 1
ATOM 2407 C CA . GLN A 1 291 ? -97.447 -29.011 147.947 1.00 78.44 291 GLN A CA 1
ATOM 2408 C C . GLN A 1 291 ? -98.653 -29.830 148.433 1.00 78.44 291 GLN A C 1
ATOM 2410 O O . GLN A 1 291 ? -99.060 -29.692 149.587 1.00 78.44 291 GLN A O 1
ATOM 2415 N N . GLN A 1 292 ? -99.193 -30.712 147.589 1.00 75.56 292 GLN A N 1
ATOM 2416 C CA . GLN A 1 292 ? -100.274 -31.630 147.970 1.00 75.56 292 GLN A CA 1
ATOM 2417 C C . GLN A 1 292 ? -99.855 -32.573 149.112 1.00 75.56 292 GLN A C 1
ATOM 2419 O O . GLN A 1 292 ? -100.585 -32.705 150.092 1.00 75.56 292 GLN A O 1
ATOM 2424 N N . GLN A 1 293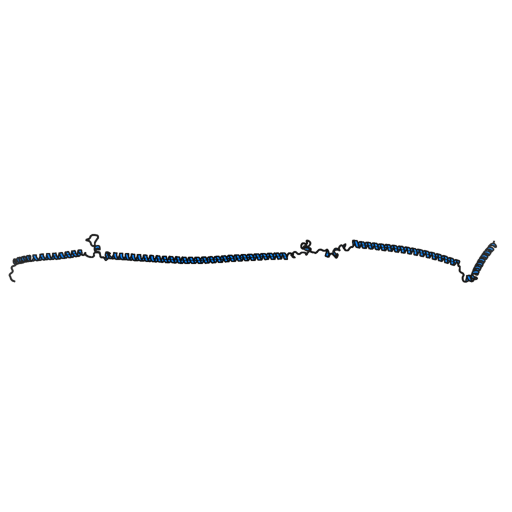 ? -98.646 -33.145 149.061 1.00 73.38 293 GLN A N 1
ATOM 2425 C CA . GLN A 1 293 ? -98.123 -34.001 150.139 1.00 73.38 293 GLN A CA 1
ATOM 2426 C C . GLN A 1 293 ? -97.984 -33.261 151.478 1.00 73.38 293 GLN A C 1
ATOM 2428 O O . GLN A 1 293 ? -98.216 -33.846 152.538 1.00 73.38 293 GLN A O 1
ATOM 2433 N N . VAL A 1 294 ? -97.623 -31.972 151.457 1.00 74.50 294 VAL A N 1
ATOM 2434 C CA . VAL A 1 294 ? -97.569 -31.138 152.672 1.00 74.50 294 VAL A CA 1
ATOM 2435 C C . VAL A 1 294 ? -98.964 -30.978 153.287 1.00 74.50 294 VAL A C 1
ATOM 2437 O O . VAL A 1 294 ? -99.106 -31.083 154.507 1.00 74.50 294 VAL A O 1
ATOM 2440 N N . LEU A 1 295 ? -99.996 -30.784 152.460 1.00 73.38 295 LEU A N 1
ATOM 2441 C CA . LEU A 1 295 ? -101.387 -30.694 152.915 1.00 73.38 295 LEU A CA 1
ATOM 2442 C C . LEU A 1 295 ? -101.895 -32.026 153.491 1.00 73.38 295 LEU A C 1
ATOM 2444 O O . LEU A 1 295 ? -102.470 -32.031 154.578 1.00 73.38 295 LEU A O 1
ATOM 2448 N N . GLU A 1 296 ? -101.632 -33.158 152.834 1.00 67.81 296 GLU A N 1
ATOM 2449 C CA . GLU A 1 296 ? -102.027 -34.485 153.338 1.00 67.81 296 GLU A CA 1
ATOM 2450 C C . GLU A 1 296 ? -101.387 -34.812 154.694 1.00 67.81 296 GLU A C 1
ATOM 2452 O O . GLU A 1 296 ? -102.053 -35.333 155.594 1.00 67.81 296 GLU A O 1
ATOM 2457 N N . LYS A 1 297 ? -100.111 -34.451 154.887 1.00 70.44 297 LYS A N 1
ATOM 2458 C CA . LYS A 1 297 ? -99.401 -34.673 156.156 1.00 70.44 297 LYS A CA 1
ATOM 2459 C C . LYS A 1 297 ? -100.024 -33.882 157.312 1.00 70.44 297 LYS A C 1
ATOM 2461 O O . LYS A 1 297 ? -100.142 -34.414 158.414 1.00 70.44 297 LYS A O 1
ATOM 2466 N N . LEU A 1 298 ? -100.466 -32.648 157.055 1.00 64.62 298 LEU A N 1
ATOM 2467 C CA . LEU A 1 298 ? -101.164 -31.811 158.039 1.00 64.62 298 LEU A CA 1
ATOM 2468 C C . LEU A 1 298 ? -102.528 -32.401 158.438 1.00 64.62 298 LEU A C 1
ATOM 2470 O O . LEU A 1 298 ? -102.882 -32.382 159.618 1.00 64.62 298 LEU A O 1
ATOM 2474 N N . VAL A 1 299 ? -103.262 -32.991 157.488 1.00 61.44 299 VAL A N 1
ATOM 2475 C CA . VAL A 1 299 ? -104.544 -33.675 157.751 1.00 61.44 299 VAL A CA 1
ATOM 2476 C C . VAL A 1 299 ? -104.339 -34.944 158.590 1.00 61.44 299 VAL A C 1
ATOM 2478 O O . VAL A 1 299 ? -105.064 -35.166 159.563 1.00 61.44 299 VAL A O 1
ATOM 2481 N N . PHE A 1 300 ? -103.302 -35.734 158.293 1.00 57.19 300 PHE A N 1
ATOM 2482 C CA . PHE A 1 300 ? -102.946 -36.924 159.078 1.00 57.19 300 PHE A CA 1
ATOM 2483 C C . PHE A 1 300 ? -102.554 -36.578 160.527 1.00 57.19 300 PHE A C 1
ATOM 2485 O O . PHE A 1 300 ? -102.872 -37.312 161.465 1.00 57.19 300 PHE A O 1
ATOM 2492 N N . GLN A 1 301 ? -101.903 -35.431 160.733 1.00 57.56 301 GLN A N 1
ATOM 2493 C CA . GLN A 1 301 ? -101.440 -34.979 162.046 1.00 57.56 301 GLN A CA 1
ATOM 2494 C C . GLN A 1 301 ? -102.588 -34.459 162.933 1.00 57.56 301 GLN A C 1
ATOM 2496 O O . GLN A 1 301 ? -102.564 -34.664 164.147 1.00 57.56 301 GLN A O 1
ATOM 2501 N N . LEU A 1 302 ? -103.640 -33.884 162.338 1.00 58.34 302 LEU A N 1
ATOM 2502 C CA . LEU A 1 302 ? -104.869 -33.482 163.038 1.00 58.34 302 LEU A CA 1
ATOM 2503 C C . LEU A 1 302 ? -105.747 -34.679 163.458 1.00 58.34 302 LEU A C 1
ATOM 2505 O O . LEU A 1 302 ? -106.338 -34.641 164.539 1.00 58.34 302 LEU A O 1
ATOM 2509 N N . MET A 1 303 ? -105.780 -35.774 162.682 1.00 52.97 303 MET A N 1
ATOM 2510 C CA . MET A 1 303 ? -106.486 -37.010 163.075 1.00 52.97 303 MET A CA 1
ATOM 2511 C C . MET A 1 303 ? -105.840 -37.721 164.278 1.00 52.97 303 MET A C 1
ATOM 2513 O O . MET A 1 303 ? -106.552 -38.294 165.105 1.00 52.97 303 MET A O 1
ATOM 2517 N N . CYS A 1 304 ? -104.514 -37.652 164.432 1.00 54.38 304 CYS A N 1
ATOM 2518 C CA . CYS A 1 304 ? -103.816 -38.266 165.568 1.00 54.38 304 CYS A CA 1
ATOM 2519 C C . CYS A 1 304 ? -104.053 -37.537 166.906 1.00 54.38 304 CYS A C 1
ATOM 2521 O O . CYS A 1 304 ? -104.057 -38.184 167.952 1.00 54.38 304 CYS A O 1
ATOM 2523 N N . ILE A 1 305 ? -104.307 -36.223 166.907 1.00 57.50 305 ILE A N 1
ATOM 2524 C CA . ILE A 1 305 ? -104.468 -35.433 168.146 1.00 57.50 305 ILE A CA 1
ATOM 2525 C C . ILE A 1 305 ? -105.818 -35.707 168.842 1.00 57.50 305 ILE A C 1
ATOM 2527 O O . ILE A 1 305 ? -105.882 -35.726 170.071 1.00 57.50 305 ILE A O 1
ATOM 2531 N N . PHE A 1 306 ? -106.888 -36.011 168.097 1.00 55.03 306 PHE A N 1
ATOM 2532 C CA . PHE A 1 306 ? -108.220 -36.265 168.676 1.00 55.03 306 PHE A CA 1
ATOM 2533 C C . PHE A 1 306 ? -108.400 -37.667 169.298 1.00 55.03 306 PHE A C 1
ATOM 2535 O O . PHE A 1 306 ? -109.319 -37.866 170.094 1.00 55.03 306 PHE A O 1
ATOM 2542 N N . CYS A 1 307 ? -107.534 -38.639 168.987 1.00 53.53 307 CYS A N 1
ATOM 2543 C CA . CYS A 1 307 ? -107.676 -40.029 169.456 1.00 53.53 307 CYS A CA 1
ATOM 2544 C C . CYS A 1 307 ? -106.931 -40.326 170.779 1.00 53.53 307 CYS A C 1
ATOM 2546 O O . CYS A 1 307 ? -107.281 -41.261 171.501 1.00 53.53 307 CYS A O 1
ATOM 2548 N N . ILE A 1 308 ? -105.935 -39.509 171.140 1.00 56.06 308 ILE A N 1
ATOM 2549 C CA . ILE A 1 308 ? -105.012 -39.767 172.263 1.00 56.06 308 ILE A CA 1
ATOM 2550 C C . ILE A 1 308 ? -105.622 -39.533 173.673 1.00 56.06 308 ILE A C 1
ATOM 2552 O O . ILE A 1 308 ? -105.298 -40.307 174.577 1.00 56.06 308 ILE A O 1
ATOM 2556 N N . PRO A 1 309 ? -106.580 -38.609 173.924 1.00 54.88 309 PRO A N 1
ATOM 2557 C CA . PRO A 1 309 ? -107.167 -38.449 175.267 1.00 54.88 309 PRO A CA 1
ATOM 2558 C C . PRO A 1 309 ? -108.100 -39.598 175.705 1.00 54.88 309 PRO A C 1
ATOM 2560 O O . PRO A 1 309 ? -108.440 -39.708 176.885 1.00 54.88 309 PRO A O 1
ATOM 2563 N N . ARG A 1 310 ? -108.536 -40.465 174.776 1.00 53.28 310 ARG A N 1
ATOM 2564 C CA . ARG A 1 310 ? -109.513 -41.541 175.041 1.00 53.28 310 ARG A CA 1
ATOM 2565 C C . ARG A 1 310 ? -108.871 -42.848 175.528 1.00 53.28 310 ARG A C 1
ATOM 2567 O O . ARG A 1 310 ? -109.546 -43.632 176.189 1.00 53.28 310 ARG A O 1
ATOM 2574 N N . PHE A 1 311 ? -107.578 -43.056 175.264 1.00 53.66 311 PHE A N 1
ATOM 2575 C CA . PHE A 1 311 ? -106.839 -44.263 175.665 1.00 53.66 311 PHE A CA 1
ATOM 2576 C C . PHE A 1 311 ? -106.257 -44.181 177.091 1.00 53.66 311 PHE A C 1
ATOM 2578 O O . PHE A 1 311 ? -106.274 -45.175 177.816 1.00 53.66 311 PHE A O 1
ATOM 2585 N N . ASN A 1 312 ? -105.843 -42.995 177.555 1.00 55.59 312 ASN A N 1
ATOM 2586 C CA . ASN A 1 312 ? -105.245 -42.837 178.892 1.00 55.59 312 ASN A CA 1
ATOM 2587 C C . ASN A 1 312 ? -106.259 -42.958 180.053 1.00 55.59 312 ASN A C 1
ATOM 2589 O O . ASN A 1 312 ? -105.892 -43.385 181.142 1.00 55.59 312 ASN A O 1
ATOM 2593 N N . ASN A 1 313 ? -107.554 -42.704 179.820 1.00 54.41 313 ASN A N 1
ATOM 2594 C CA . ASN A 1 313 ? -108.617 -42.860 180.832 1.00 54.41 313 ASN A CA 1
ATOM 2595 C C . ASN A 1 313 ? -109.000 -44.329 181.136 1.00 54.41 313 ASN A C 1
ATOM 2597 O O . ASN A 1 313 ? -109.699 -44.601 182.115 1.00 54.41 313 ASN A O 1
ATOM 2601 N N . ILE A 1 314 ? -108.572 -45.286 180.301 1.00 57.03 314 ILE A N 1
ATOM 2602 C CA . ILE A 1 314 ? -108.869 -46.721 180.469 1.00 57.03 314 ILE A CA 1
ATOM 2603 C C . ILE A 1 314 ? -107.754 -47.431 181.257 1.00 57.03 314 ILE A C 1
ATOM 2605 O O . ILE A 1 314 ? -108.034 -48.374 181.997 1.00 57.03 314 ILE A O 1
ATOM 2609 N N . ILE A 1 315 ? -106.514 -46.940 181.181 1.00 57.81 315 ILE A N 1
ATOM 2610 C CA . ILE A 1 315 ? -105.355 -47.541 181.859 1.00 57.81 315 ILE A CA 1
ATOM 2611 C C . ILE A 1 315 ? -105.364 -47.220 183.370 1.00 57.81 315 ILE A C 1
ATOM 2613 O O . ILE A 1 315 ? -105.127 -48.111 184.189 1.00 57.81 315 ILE A O 1
ATOM 2617 N N . ASP A 1 316 ? -105.792 -46.017 183.769 1.00 56.44 316 ASP A N 1
ATOM 2618 C CA . ASP A 1 316 ? -105.860 -45.602 185.186 1.00 56.44 316 ASP A CA 1
ATOM 2619 C C . ASP A 1 316 ? -106.950 -46.322 186.014 1.00 56.44 316 ASP A C 1
ATOM 2621 O O . ASP A 1 316 ? -106.836 -46.466 187.236 1.00 56.44 316 ASP A O 1
ATOM 2625 N N . LYS A 1 317 ? -108.004 -46.847 185.367 1.00 56.62 317 LYS A N 1
ATOM 2626 C CA . LYS A 1 317 ? -109.083 -47.612 186.030 1.00 56.62 317 LYS A CA 1
ATOM 2627 C C . LYS A 1 317 ? -108.754 -49.093 186.252 1.00 56.62 317 LYS A C 1
ATOM 2629 O O . LYS A 1 317 ? -109.399 -49.729 187.085 1.00 56.62 317 LYS A O 1
ATOM 2634 N N . VAL A 1 318 ? -107.765 -49.648 185.546 1.00 58.12 318 VAL A N 1
ATOM 2635 C CA . VAL A 1 318 ? -107.394 -51.074 185.641 1.00 58.12 318 VAL A CA 1
ATOM 2636 C C . VAL A 1 318 ? -106.295 -51.309 186.685 1.00 58.12 318 VAL A C 1
ATOM 2638 O O . VAL A 1 318 ? -106.350 -52.309 187.402 1.00 58.12 318 VAL A O 1
ATOM 2641 N N . CYS A 1 319 ? -105.368 -50.365 186.881 1.00 55.16 319 CYS A N 1
ATOM 2642 C CA . CYS A 1 319 ? -104.321 -50.502 187.904 1.00 55.16 319 CYS A CA 1
ATOM 2643 C C . CYS A 1 319 ? -104.842 -50.352 189.349 1.00 55.16 319 CYS A C 1
ATOM 2645 O O . CYS A 1 319 ? -104.368 -51.059 190.237 1.00 55.16 319 CYS A O 1
ATOM 2647 N N . ARG A 1 320 ? -105.894 -49.550 189.597 1.00 56.38 320 ARG A N 1
ATOM 2648 C CA . ARG A 1 320 ? -106.511 -49.396 190.939 1.00 56.38 320 ARG A CA 1
ATOM 2649 C C . ARG A 1 320 ? -107.269 -50.633 191.453 1.00 56.38 320 ARG A C 1
ATOM 2651 O O . ARG A 1 320 ? -107.715 -50.629 192.595 1.00 56.38 320 ARG A O 1
ATOM 2658 N N . ARG A 1 321 ? -107.433 -51.692 190.646 1.00 57.81 321 ARG A N 1
ATOM 2659 C CA . ARG A 1 321 ? -108.235 -52.885 190.995 1.00 57.81 321 ARG A CA 1
ATOM 2660 C C . ARG A 1 321 ? -107.421 -54.150 191.305 1.00 57.81 321 ARG A C 1
ATOM 2662 O O . ARG A 1 321 ? -108.031 -55.150 191.667 1.00 57.81 321 ARG A O 1
ATOM 2669 N N . LYS A 1 322 ? -106.085 -54.137 191.163 1.00 56.66 322 LYS A N 1
ATOM 2670 C CA . LYS A 1 322 ? -105.247 -55.352 191.294 1.00 56.66 322 LYS A CA 1
ATOM 2671 C C . LYS A 1 322 ? -104.141 -55.317 192.356 1.00 56.66 322 LYS A C 1
ATOM 2673 O O . LYS A 1 322 ? -103.722 -56.391 192.770 1.00 56.66 322 LYS A O 1
ATOM 2678 N N . TYR A 1 323 ? -103.702 -54.152 192.836 1.00 52.44 323 TYR A N 1
ATOM 2679 C CA . TYR A 1 323 ? -102.626 -54.062 193.833 1.00 52.44 323 TYR A CA 1
ATOM 2680 C C . TYR A 1 323 ? -102.944 -52.970 194.859 1.00 52.44 323 TYR A C 1
ATOM 2682 O O . TYR A 1 323 ? -102.894 -51.783 194.550 1.00 52.44 323 TYR A O 1
ATOM 2690 N N . GLY A 1 324 ? -103.342 -53.376 196.067 1.00 51.47 324 GLY A N 1
ATOM 2691 C CA . GLY A 1 324 ? -103.590 -52.464 197.180 1.00 51.47 324 GLY A CA 1
ATOM 2692 C C . GLY A 1 324 ? -102.282 -51.897 197.727 1.00 51.47 324 GLY A C 1
ATOM 2693 O O . GLY A 1 324 ? -101.474 -52.642 198.272 1.00 51.47 324 GLY A O 1
ATOM 2694 N N . LEU A 1 325 ? -102.107 -50.583 197.603 1.00 45.50 325 LEU A N 1
ATOM 2695 C CA . LEU A 1 325 ? -101.098 -49.782 198.298 1.00 45.50 325 LEU A CA 1
ATOM 2696 C C . LEU A 1 325 ? -101.739 -48.443 198.717 1.00 45.50 325 LEU A C 1
ATOM 2698 O O . LEU A 1 325 ? -102.554 -47.910 197.957 1.00 45.50 325 LEU A O 1
ATOM 2702 N N . PRO A 1 326 ? -101.436 -47.922 199.921 1.00 52.22 326 PRO A N 1
ATOM 2703 C CA . PRO A 1 326 ? -102.065 -46.721 200.462 1.00 52.22 326 PRO A CA 1
ATOM 2704 C C . PRO A 1 326 ? -101.391 -45.417 199.991 1.00 52.22 326 PRO A C 1
ATOM 2706 O O . PRO A 1 326 ? -100.292 -45.431 199.447 1.00 52.22 326 PRO A O 1
ATOM 2709 N N . CYS A 1 327 ? -102.121 -44.321 200.238 1.00 42.94 327 CYS A N 1
ATOM 2710 C CA . CYS A 1 327 ? -101.856 -42.876 200.102 1.00 42.94 327 CYS A CA 1
ATOM 2711 C C . CYS A 1 327 ? -100.369 -42.438 200.237 1.00 42.94 327 CYS A C 1
ATOM 2713 O O . CYS A 1 327 ? -99.596 -43.108 200.908 1.00 42.94 327 CYS A O 1
ATOM 2715 N N . ILE A 1 328 ? -99.873 -41.297 199.732 1.00 43.88 328 ILE A N 1
ATOM 2716 C CA . ILE A 1 328 ? -100.302 -39.880 199.837 1.00 43.88 328 ILE A CA 1
ATOM 2717 C C . ILE A 1 328 ? -99.434 -39.062 198.839 1.00 43.88 328 ILE A C 1
ATOM 2719 O O . ILE A 1 328 ? -98.236 -39.341 198.779 1.00 43.88 328 ILE A O 1
ATOM 2723 N N . SER A 1 329 ? -99.997 -38.063 198.130 1.00 42.03 329 SER A N 1
ATOM 2724 C CA . SER A 1 329 ? -99.426 -36.763 197.650 1.00 42.03 329 SER A CA 1
ATOM 2725 C C . SER A 1 329 ? -100.202 -36.264 196.437 1.00 42.03 329 SER A C 1
ATOM 2727 O O . SER A 1 329 ? -100.128 -36.950 195.393 1.00 42.03 329 SER A O 1
#